Protein AF-0000000082264105 (afdb_homodimer)

Organism: NCBI:txid1240361

Foldseek 3Di:
DVVVVVVVVVLVVLLVVLVVVCVVPVLPLVSLLSNLVSCVVVVNLVVNLVSLVVSLVVCVVVPVVVSNLSSLLSSLVSCVVVVVLVVSLVSLVVSCVVPVVPCVSVVVNVVSVVVVVVVVVD/DVVVVVVVVVLVVLLVVLVVVCVVPVLPLVSLLSNLVSCVVVVNLVVNLVSLVVSLVVCVVVPVVVSNLSSLLSSLVSCVVVVVLVVSLVSLVVSCVVPVVPCVSVVVNVVSVVVVVVVVVD

Nearest PDB structures (foldseek):
  8rst-assembly1_A-2  TM=7.662E-01  e=1.316E-01  Bacillus phage phi3T
  8rsv-assembly2_B  TM=7.654E-01  e=1.838E-01  Bacillus phage phi3T
  8rtc-assembly2_B  TM=6.574E-01  e=1.316E-01  Bacillus phage phi3T
  5a7d-assembly4_D  TM=6.101E-01  e=1.738E-01  Drosophila melanogaster
  3gw4-assembly1_A  TM=6.177E-01  e=2.171E-01  Deinococcus radiodurans R1 = ATCC 13939 = DSM 20539

Solvent-accessible surface area (backbone atoms only — not comparable to full-atom values): 12753 Å² total; per-residue (Å²): 108,66,64,58,48,48,50,43,48,52,48,51,51,50,42,51,51,28,50,55,50,34,73,77,38,68,74,41,61,67,38,54,45,53,38,39,53,53,35,40,75,70,69,32,53,69,59,34,54,51,52,48,49,52,46,30,49,52,24,54,73,67,67,33,64,68,53,26,51,52,42,51,51,44,52,26,51,50,26,47,74,69,66,37,51,68,62,18,46,52,44,20,52,52,51,24,71,75,36,73,83,49,53,52,39,46,52,43,38,52,54,51,52,50,49,51,50,56,62,63,75,100,109,66,65,58,49,49,52,46,48,51,49,52,52,51,40,51,52,29,50,54,50,32,72,78,38,68,72,38,61,68,38,54,44,52,36,39,52,53,36,38,75,71,69,33,53,69,59,33,53,51,52,47,50,51,46,30,50,53,25,55,73,68,68,34,62,68,54,27,52,52,43,52,50,44,52,26,55,49,26,47,73,69,66,36,50,68,61,19,46,52,44,21,53,53,50,24,70,76,37,71,84,49,53,53,38,48,53,44,37,52,53,51,52,51,50,51,48,56,61,64,77,101

Sequence (244 aa):
MARLLGEMGRLENARQMFEEILQRNPLSFEALFENALLMDRSGEGVAVLQRLEDALAVAEAEYLVKEARDVRLIIAQIHILQKNIDEALKSYEQLTKEDPKDFRPYLCSETTSIFRMIVNHKMARLLGEMGRLENARQMFEEILQRNPLSFEALFENALLMDRSGEGVAVLQRLEDALAVAEAEYLVKEARDVRLIIAQIHILQKNIDEALKSYEQLTKEDPKDFRPYLCSETTSIFRMIVNHK

pLDDT: mean 90.8, std 12.8, range [41.28, 98.56]

Radius of gyration: 19.46 Å; Cα contacts (8 Å, |Δi|>4): 220; chains: 2; bounding box: 41×46×56 Å

Secondary structure (DSSP, 8-state):
-HHHHHHHHHHHHHHHHHHHHHHH-TT-HHHHHHHHHHHHHTT-HHHHHHHHHHHHHHHHHTT-HHHHHHHHHHHHHHHHHTT-HHHHHHHHHHHHHH-TT-HHHHHHHHHHHHHHHHHHT-/-HHHHHHHHHHHHHHHHHHHHHHH-TT-HHHHHHHHHHHHHTT-HHHHHHHHHHHHHHHHHTT-HHHHHHHHHHHHHHHHHTT-HHHHHHHHHHHHHH-TT-HHHHHHHHHHHHHHHHHHT-

InterPro domains:
  IPR019734 Tetratricopeptide repeat [PF13181] (73-102)
  IPR019734 Tetratricopeptide repeat [PS50005] (69-102)

Structure (mmCIF, N/CA/C/O backbone):
data_AF-0000000082264105-model_v1
#
loop_
_entity.id
_entity.type
_entity.pdbx_description
1 polymer 'Tetratricopeptide repeat'
#
loop_
_atom_site.group_PDB
_atom_site.id
_atom_site.type_symbol
_atom_site.label_atom_id
_atom_site.label_alt_id
_atom_site.label_comp_id
_atom_site.label_asym_id
_atom_site.label_entity_id
_atom_site.label_seq_id
_atom_site.pdbx_PDB_ins_code
_atom_site.Cartn_x
_atom_site.Cartn_y
_atom_site.Cartn_z
_atom_site.occupancy
_atom_site.B_iso_or_equiv
_atom_site.auth_seq_id
_atom_site.auth_comp_id
_atom_site.auth_asym_id
_atom_site.auth_atom_id
_atom_site.pdbx_PDB_model_num
ATOM 1 N N . MET A 1 1 ? -15.617 13.125 28.484 1 41.28 1 MET A N 1
ATOM 2 C CA . MET A 1 1 ? -14.922 14.406 28.359 1 41.28 1 MET A CA 1
ATOM 3 C C . MET A 1 1 ? -13.414 14.227 28.484 1 41.28 1 MET A C 1
ATOM 5 O O . MET A 1 1 ? -12.648 14.711 27.656 1 41.28 1 MET A O 1
ATOM 9 N N . ALA A 1 2 ? -12.992 13.57 29.547 1 45.44 2 ALA A N 1
ATOM 10 C CA . ALA A 1 2 ? -11.578 13.398 29.875 1 45.44 2 ALA A CA 1
ATOM 11 C C . ALA A 1 2 ? -10.875 12.516 28.844 1 45.44 2 ALA A C 1
ATOM 13 O O . ALA A 1 2 ? -9.75 12.812 28.438 1 45.44 2 ALA A O 1
ATOM 14 N N . ARG A 1 3 ? -11.547 11.492 28.406 1 45.03 3 ARG A N 1
ATOM 15 C CA . ARG A 1 3 ? -10.977 10.594 27.406 1 45.03 3 ARG A CA 1
ATOM 16 C C . ARG A 1 3 ? -10.82 11.305 26.062 1 45.03 3 ARG A C 1
ATOM 18 O O . ARG A 1 3 ? -9.812 11.133 25.375 1 45.03 3 ARG A O 1
ATOM 25 N N . LEU A 1 4 ? -11.773 12.039 25.797 1 48.94 4 LEU A N 1
ATOM 26 C CA . LEU A 1 4 ? -11.695 12.844 24.578 1 48.94 4 LEU A CA 1
ATOM 27 C C . LEU A 1 4 ? -10.586 13.883 24.688 1 48.94 4 LEU A C 1
ATOM 29 O O . LEU A 1 4 ? -9.844 14.109 23.719 1 48.94 4 LEU A O 1
ATOM 33 N N . LEU A 1 5 ? -10.453 14.523 25.844 1 50.94 5 LEU A N 1
ATOM 34 C CA . LEU A 1 5 ? -9.391 15.5 26.062 1 50.94 5 LEU A CA 1
ATOM 35 C C . LEU A 1 5 ? -8.016 14.82 26.047 1 50.94 5 LEU A C 1
ATOM 37 O O . LEU A 1 5 ? -7.055 15.391 25.531 1 50.94 5 LEU A O 1
ATOM 41 N N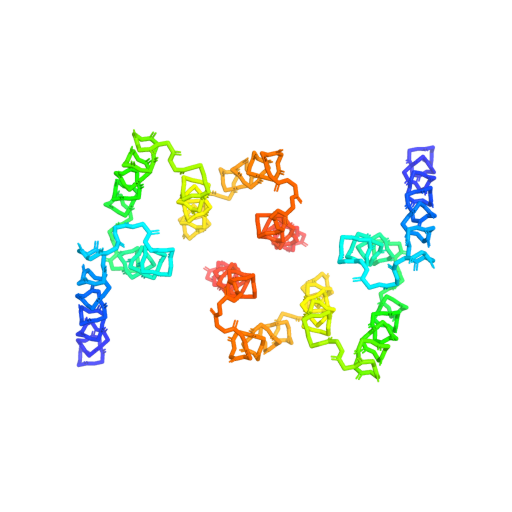 . GLY A 1 6 ? -7.977 13.664 26.594 1 52.78 6 GLY A N 1
ATOM 42 C CA . GLY A 1 6 ? -6.742 12.891 26.578 1 52.78 6 GLY A CA 1
ATOM 43 C C . GLY A 1 6 ? -6.344 12.445 25.188 1 52.78 6 GLY A C 1
ATOM 44 O O . GLY A 1 6 ? -5.176 12.531 24.812 1 52.78 6 GLY A O 1
ATOM 45 N N . GLU A 1 7 ? -7.328 12.055 24.516 1 63.78 7 GLU A N 1
ATOM 46 C CA . GLU A 1 7 ? -7.082 11.688 23.125 1 63.78 7 GLU A CA 1
ATOM 47 C C . GLU A 1 7 ? -6.684 12.906 22.297 1 63.78 7 GLU A C 1
ATOM 49 O O . GLU A 1 7 ? -5.777 12.836 21.469 1 63.78 7 GLU A O 1
ATOM 54 N N . MET A 1 8 ? -7.344 13.945 22.703 1 64.12 8 MET A N 1
ATOM 55 C CA . MET A 1 8 ? -7.02 15.188 22 1 64.12 8 MET A CA 1
ATOM 56 C C . MET A 1 8 ? -5.613 15.656 22.344 1 64.12 8 MET A C 1
ATOM 58 O O . MET A 1 8 ? -4.883 16.141 21.484 1 64.12 8 MET A O 1
ATOM 62 N N . GLY A 1 9 ? -5.355 15.602 23.562 1 68.69 9 GLY A N 1
ATOM 63 C CA . GLY A 1 9 ? -4.012 15.961 24 1 68.69 9 GLY A CA 1
ATOM 64 C C . GLY A 1 9 ? -2.936 15.086 23.375 1 68.69 9 GLY A C 1
ATOM 65 O O . GLY A 1 9 ? -1.889 15.586 22.969 1 68.69 9 GLY A O 1
ATOM 66 N N . ARG A 1 10 ? -3.199 13.93 23.375 1 75.25 10 ARG A N 1
ATOM 67 C CA . ARG A 1 10 ? -2.26 12.992 22.766 1 75.25 10 ARG A CA 1
ATOM 68 C C . ARG A 1 10 ? -2.121 13.25 21.266 1 75.25 10 ARG A C 1
ATOM 70 O O . ARG A 1 10 ? -1.018 13.195 20.719 1 75.25 10 ARG A O 1
ATOM 77 N N . LEU A 1 11 ? -3.217 13.648 20.688 1 80.81 11 LEU A N 1
ATOM 78 C CA . LEU A 1 11 ? -3.191 13.977 19.281 1 80.81 11 LEU A CA 1
ATOM 79 C C . LEU A 1 11 ? -2.365 15.234 19.016 1 80.81 11 LEU A C 1
ATOM 81 O O . LEU A 1 11 ? -1.573 15.281 18.078 1 80.81 11 LEU A O 1
ATOM 85 N N . GLU A 1 12 ? -2.613 16.219 19.891 1 83.12 12 GLU A N 1
ATOM 86 C CA . GLU A 1 12 ? -1.888 17.469 19.734 1 83.12 12 GLU A CA 1
ATOM 87 C C . GLU A 1 12 ? -0.391 17.281 19.953 1 83.12 12 GLU A C 1
ATOM 89 O O . GLU A 1 12 ? 0.432 17.875 19.25 1 83.12 12 GLU A O 1
ATOM 94 N N . ASN A 1 13 ? -0.095 16.531 20.906 1 88.12 13 ASN A N 1
ATOM 95 C CA . ASN A 1 13 ? 1.311 16.234 21.172 1 88.12 13 ASN A CA 1
ATOM 96 C C . ASN A 1 13 ? 1.96 15.484 20.016 1 88.12 13 ASN A C 1
ATOM 98 O O . ASN A 1 13 ? 3.098 15.773 19.641 1 88.12 13 ASN A O 1
ATOM 102 N N . ALA A 1 14 ? 1.279 14.625 19.531 1 89.88 14 ALA A N 1
ATOM 103 C CA . ALA A 1 14 ? 1.787 13.859 18.391 1 89.88 14 ALA A CA 1
ATOM 104 C C . ALA A 1 14 ? 2.012 14.758 17.188 1 89.88 14 ALA A C 1
ATOM 106 O O . ALA A 1 14 ? 3.033 14.648 16.5 1 89.88 14 ALA A O 1
ATOM 107 N N . ARG A 1 15 ? 1.057 15.625 16.953 1 91.56 15 ARG A N 1
ATOM 108 C CA . ARG A 1 15 ? 1.179 16.547 15.836 1 91.56 15 ARG A CA 1
ATOM 109 C C . ARG A 1 15 ? 2.408 17.438 15.984 1 91.56 15 ARG A C 1
ATOM 111 O O . ARG A 1 15 ? 3.121 17.688 15.016 1 91.56 15 ARG A O 1
ATOM 118 N N . GLN A 1 16 ? 2.635 17.922 17.156 1 92.31 16 GLN A N 1
ATOM 119 C CA . GLN A 1 16 ? 3.789 18.766 17.422 1 92.31 16 GLN A CA 1
ATOM 120 C C . GLN A 1 16 ? 5.094 18.031 17.156 1 92.31 16 GLN A C 1
ATOM 122 O O . GLN A 1 16 ? 6.051 18.609 16.625 1 92.31 16 GLN A O 1
ATOM 127 N N . MET A 1 17 ? 5.098 16.812 17.547 1 94.25 17 MET A N 1
ATOM 128 C CA . MET A 1 17 ? 6.281 16 17.312 1 94.25 17 MET A CA 1
ATOM 129 C C . MET A 1 17 ? 6.586 15.906 15.812 1 94.25 17 MET A C 1
ATOM 131 O O . MET A 1 17 ? 7.73 16.094 15.398 1 94.25 17 MET A O 1
ATOM 135 N N . PHE A 1 18 ? 5.652 15.656 15.047 1 95 18 PHE A N 1
ATOM 136 C CA . PHE A 1 18 ? 5.859 15.516 13.609 1 95 18 PHE A CA 1
ATOM 137 C C . PHE A 1 18 ? 6.203 16.859 12.984 1 95 18 PHE A C 1
ATOM 139 O O . PHE A 1 18 ? 6.98 16.922 12.031 1 95 18 PHE A O 1
ATOM 146 N N . GLU A 1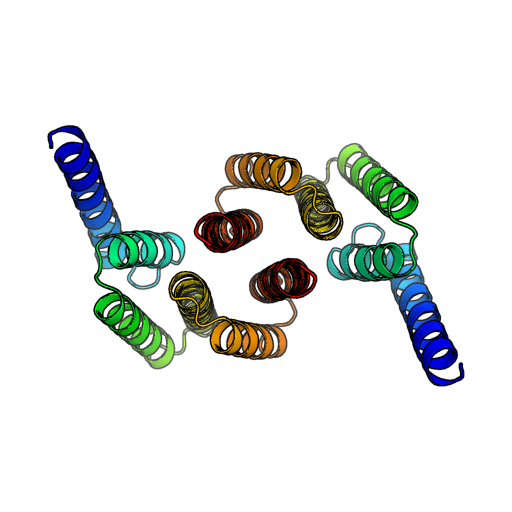 19 ? 5.641 17.938 13.523 1 95.31 19 GLU A N 1
ATOM 147 C CA . GLU A 1 19 ? 5.98 19.266 13.039 1 95.31 19 GLU A CA 1
ATOM 148 C C . GLU A 1 19 ? 7.461 19.578 13.273 1 95.31 19 GLU A C 1
ATOM 150 O O . GLU A 1 19 ? 8.109 20.188 12.414 1 95.31 19 GLU A O 1
ATOM 155 N N . GLU A 1 20 ? 7.926 19.156 14.336 1 96 20 GLU A N 1
ATOM 156 C CA . GLU A 1 20 ? 9.344 19.359 14.617 1 96 20 GLU A CA 1
ATOM 157 C C . GLU A 1 20 ? 10.219 18.578 13.641 1 96 20 GLU A C 1
ATOM 159 O O . GLU A 1 20 ? 11.242 19.078 13.172 1 96 20 GLU A O 1
ATOM 164 N N . ILE A 1 21 ? 9.828 17.391 13.391 1 96.19 21 ILE A N 1
ATOM 165 C CA . ILE A 1 21 ? 10.547 16.578 12.422 1 96.19 21 ILE A CA 1
ATOM 166 C C . ILE A 1 21 ? 10.523 17.25 11.055 1 96.19 21 ILE A C 1
ATOM 168 O O . ILE A 1 21 ? 11.547 17.312 10.367 1 96.19 21 ILE A O 1
ATOM 172 N N . LEU A 1 22 ? 9.391 17.859 10.711 1 96.31 22 LEU A N 1
ATOM 173 C CA . LEU A 1 22 ? 9.203 18.453 9.398 1 96.31 22 LEU A CA 1
ATOM 174 C C . LEU A 1 22 ? 9.961 19.766 9.289 1 96.31 22 LEU A C 1
ATOM 176 O O . LEU A 1 22 ? 10.266 20.234 8.18 1 96.31 22 LEU A O 1
ATOM 180 N N . GLN A 1 23 ? 10.32 20.375 10.375 1 96 23 GLN A N 1
ATOM 181 C CA . GLN A 1 23 ? 11.172 21.562 10.359 1 96 23 GLN A CA 1
ATOM 182 C C . GLN A 1 23 ? 12.586 21.203 9.906 1 96 23 GLN A C 1
ATOM 184 O O . GLN A 1 23 ? 13.227 22 9.211 1 96 23 GLN A O 1
ATOM 189 N N . ARG A 1 24 ? 12.984 20.062 10.25 1 95.88 24 ARG A N 1
ATOM 190 C CA . ARG A 1 24 ? 14.328 19.625 9.906 1 95.88 24 ARG A CA 1
ATOM 191 C C . ARG A 1 24 ? 14.344 18.922 8.555 1 95.88 24 ARG A C 1
ATOM 193 O O . ARG A 1 24 ? 15.305 19.047 7.793 1 95.88 24 ARG A O 1
ATOM 200 N N . ASN A 1 25 ? 13.32 18.172 8.305 1 95.94 25 ASN A N 1
ATOM 201 C CA . ASN A 1 25 ? 13.148 17.453 7.051 1 95.94 25 ASN A CA 1
ATOM 202 C C . ASN A 1 25 ? 11.742 17.641 6.484 1 95.94 25 ASN A C 1
ATOM 204 O O . ASN A 1 25 ? 10.867 16.797 6.676 1 95.94 25 ASN A O 1
ATOM 208 N N . PRO A 1 26 ? 11.562 18.656 5.707 1 96.38 26 PRO A N 1
ATOM 209 C CA . PRO A 1 26 ? 10.234 19.062 5.262 1 96.38 26 PRO A CA 1
ATOM 210 C C . PRO A 1 26 ? 9.562 18.016 4.367 1 96.38 26 PRO A C 1
ATOM 212 O O . PRO A 1 26 ? 8.352 18.078 4.148 1 96.38 26 PRO A O 1
ATOM 215 N N . LEU A 1 27 ? 10.328 17.062 3.885 1 97.75 27 LEU A N 1
ATOM 216 C CA . LEU A 1 27 ? 9.75 16.125 2.934 1 97.75 27 LEU A CA 1
ATOM 217 C C . LEU A 1 27 ? 9.836 14.695 3.469 1 97.75 27 LEU A C 1
ATOM 219 O O . LEU A 1 27 ? 9.805 13.734 2.695 1 97.75 27 LEU A O 1
ATOM 223 N N . SER A 1 28 ? 9.945 14.602 4.836 1 96.31 28 SER A N 1
ATOM 224 C CA . SER A 1 28 ? 9.898 13.273 5.453 1 96.31 28 SER A CA 1
ATOM 225 C C . SER A 1 28 ? 8.562 12.586 5.18 1 96.31 28 SER A C 1
ATOM 227 O O . SER A 1 28 ? 7.508 13.078 5.598 1 96.31 28 SER A O 1
ATOM 229 N N . PHE A 1 29 ? 8.617 11.516 4.543 1 95.94 29 PHE A N 1
ATOM 230 C CA . PHE A 1 29 ? 7.41 10.789 4.168 1 95.94 29 PHE A CA 1
ATOM 231 C C . PHE A 1 29 ? 6.582 10.445 5.402 1 95.94 29 PHE A C 1
ATOM 233 O O . PHE A 1 29 ? 5.395 10.766 5.469 1 95.94 29 PHE A O 1
ATOM 240 N N . GLU A 1 30 ? 7.238 9.781 6.32 1 93.62 30 GLU A N 1
ATOM 241 C CA . GLU A 1 30 ? 6.555 9.32 7.523 1 93.62 30 GLU A CA 1
ATOM 242 C C . GLU A 1 30 ? 5.922 10.484 8.281 1 93.62 30 GLU A C 1
ATOM 244 O O . GLU A 1 30 ? 4.762 10.414 8.688 1 93.62 30 GLU A O 1
ATOM 249 N N . ALA A 1 31 ? 6.656 11.547 8.43 1 95.12 31 ALA A N 1
ATOM 250 C CA . ALA A 1 31 ? 6.176 12.688 9.203 1 95.12 31 ALA A CA 1
ATOM 251 C C . ALA A 1 31 ? 5.031 13.391 8.477 1 95.12 31 ALA A C 1
ATOM 253 O O . ALA A 1 31 ? 4.031 13.766 9.094 1 95.12 31 ALA A O 1
ATOM 254 N N . LEU A 1 32 ? 5.16 13.586 7.168 1 96.75 32 LEU A N 1
ATOM 255 C CA . LEU A 1 32 ? 4.09 14.203 6.391 1 96.75 32 LEU A CA 1
ATOM 256 C C . LEU A 1 32 ? 2.82 13.359 6.453 1 96.75 32 LEU A C 1
ATOM 258 O O . LEU A 1 32 ? 1.729 13.891 6.672 1 96.75 32 LEU A O 1
ATOM 262 N N . PHE A 1 33 ? 2.98 12.094 6.289 1 95.38 33 PHE A N 1
ATOM 263 C CA . PHE A 1 33 ? 1.831 11.203 6.258 1 95.38 33 PHE A CA 1
ATOM 264 C C . PHE A 1 3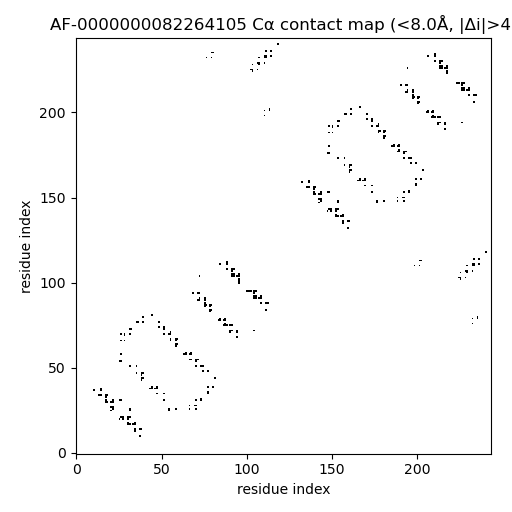3 ? 1.141 11.156 7.613 1 95.38 33 PHE A C 1
ATOM 266 O O . PHE A 1 33 ? -0.069 11.375 7.707 1 95.38 33 PHE A O 1
ATOM 273 N N . GLU A 1 34 ? 1.877 10.953 8.68 1 93.44 34 GLU A N 1
ATOM 274 C CA . GLU A 1 34 ? 1.31 10.852 10.023 1 93.44 34 GLU A CA 1
ATOM 275 C C . GLU A 1 34 ? 0.669 12.172 10.445 1 93.44 34 GLU A C 1
ATOM 277 O O . GLU A 1 34 ? -0.409 12.18 11.047 1 93.44 34 GLU A O 1
ATOM 282 N N . ASN A 1 35 ? 1.334 13.211 10.195 1 94.94 35 ASN A N 1
ATOM 283 C CA . ASN A 1 35 ? 0.76 14.516 10.508 1 94.94 35 ASN A CA 1
ATOM 284 C C . ASN A 1 35 ? -0.539 14.758 9.75 1 94.94 35 ASN A C 1
ATOM 286 O O . ASN A 1 35 ? -1.499 15.297 10.297 1 94.94 35 ASN A O 1
ATOM 290 N N . ALA A 1 36 ? -0.542 14.398 8.453 1 95.31 36 ALA A N 1
ATOM 291 C CA . ALA A 1 36 ? -1.734 14.555 7.625 1 95.31 36 ALA A CA 1
ATOM 292 C C . ALA A 1 36 ? -2.902 13.75 8.188 1 95.31 36 ALA A C 1
ATOM 294 O O . ALA A 1 36 ? -4.031 14.242 8.25 1 95.31 36 ALA A O 1
ATOM 295 N N . LEU A 1 37 ? -2.615 12.508 8.625 1 92.75 37 LEU A N 1
ATOM 296 C CA . LEU A 1 37 ? -3.656 11.672 9.211 1 92.75 37 LEU A CA 1
ATOM 297 C C . LEU A 1 37 ? -4.234 12.32 10.469 1 92.75 37 LEU A C 1
ATOM 299 O O . LEU A 1 37 ? -5.453 12.344 10.648 1 92.75 37 LEU A O 1
ATOM 303 N N . LEU A 1 38 ? -3.373 12.805 11.273 1 92.38 38 LEU A N 1
ATOM 304 C CA . LEU A 1 38 ? -3.791 13.43 12.523 1 92.38 38 LEU A CA 1
ATOM 305 C C . LEU A 1 38 ? -4.602 14.695 12.258 1 92.38 38 LEU A C 1
ATOM 307 O O . LEU A 1 38 ? -5.613 14.938 12.922 1 92.38 38 LEU A O 1
ATOM 311 N N . MET A 1 39 ? -4.184 15.477 11.328 1 92.69 39 MET A N 1
ATOM 312 C CA . MET A 1 39 ? -4.906 16.688 10.953 1 92.69 39 MET A CA 1
ATOM 313 C C . MET A 1 39 ? -6.301 16.344 10.438 1 92.69 39 MET A C 1
ATOM 315 O O . MET A 1 39 ? -7.285 16.984 10.828 1 92.69 39 MET A O 1
ATOM 319 N N . ASP A 1 40 ? -6.387 15.375 9.57 1 90.69 40 ASP A N 1
ATOM 320 C CA . ASP A 1 40 ? -7.68 14.984 9.016 1 90.69 40 ASP A CA 1
ATOM 321 C C . ASP A 1 40 ? -8.633 14.508 10.109 1 90.69 40 ASP A C 1
ATOM 323 O O . ASP A 1 40 ? -9.805 14.883 10.125 1 90.69 40 ASP A O 1
ATOM 327 N N . ARG A 1 41 ? -8.109 13.75 11.016 1 85.38 41 ARG A N 1
ATOM 328 C CA . ARG A 1 41 ? -8.898 13.234 12.125 1 85.38 41 ARG A CA 1
ATOM 329 C C . ARG A 1 41 ? -9.391 14.367 13.023 1 85.38 41 ARG A C 1
ATOM 331 O O . ARG A 1 41 ? -10.414 14.242 13.688 1 85.38 41 ARG A O 1
ATOM 338 N N . SER A 1 42 ? -8.664 15.438 13.047 1 89.38 42 SER A N 1
ATOM 339 C CA . SER A 1 42 ? -9.016 16.594 13.867 1 89.38 42 SER A CA 1
ATOM 340 C C . SER A 1 42 ? -9.969 17.516 13.125 1 89.38 42 SER A C 1
ATOM 342 O O . SER A 1 42 ? -10.227 18.641 13.578 1 89.38 42 SER A O 1
ATOM 344 N N . GLY A 1 43 ? -10.383 17.141 11.953 1 89.06 43 GLY A N 1
ATOM 345 C CA . GLY A 1 43 ? -11.367 17.922 11.211 1 89.06 43 GLY A CA 1
ATOM 346 C C . GLY A 1 43 ? -10.75 18.984 10.32 1 89.06 43 GLY A C 1
ATOM 347 O O . GLY A 1 43 ? -11.445 19.906 9.875 1 89.06 43 GLY A O 1
ATOM 348 N N . GLU A 1 44 ? -9.531 18.844 10.102 1 91.69 44 GLU A N 1
ATOM 349 C CA . GLU A 1 44 ? -8.82 19.828 9.281 1 91.69 44 GLU A CA 1
ATOM 350 C C . GLU A 1 44 ? -8.586 19.297 7.867 1 91.69 44 GLU A C 1
ATOM 352 O O . GLU A 1 44 ? -7.492 19.422 7.324 1 91.69 44 GLU A O 1
ATOM 357 N N . GLY A 1 45 ? -9.547 18.719 7.273 1 89.12 45 GLY A N 1
ATOM 358 C CA . GLY A 1 45 ? -9.445 18.078 5.969 1 89.12 45 GLY A CA 1
ATOM 359 C C . GLY A 1 45 ? -8.914 19.016 4.891 1 89.12 45 GLY A C 1
ATOM 360 O O . GLY A 1 45 ? -7.988 18.656 4.16 1 89.12 45 GLY A O 1
ATOM 361 N N . VAL A 1 46 ? -9.406 20.203 4.785 1 91.19 46 VAL A N 1
ATOM 362 C CA . VAL A 1 46 ? -8.984 21.156 3.773 1 91.19 46 VAL A CA 1
ATOM 363 C C . VAL A 1 46 ? -7.562 21.625 4.059 1 91.19 46 VAL A C 1
ATOM 365 O O . VAL A 1 46 ? -6.738 21.719 3.146 1 91.19 46 VAL A O 1
ATOM 368 N N . ALA A 1 47 ? -7.293 21.844 5.273 1 94.5 47 ALA A N 1
ATOM 369 C CA . ALA A 1 47 ? -5.969 22.312 5.664 1 94.5 47 ALA A CA 1
ATOM 370 C C . ALA A 1 47 ? -4.906 21.266 5.391 1 94.5 47 ALA A C 1
ATOM 372 O O . ALA A 1 47 ? -3.768 21.594 5.047 1 94.5 47 ALA A O 1
ATOM 373 N N . VAL A 1 48 ? -5.266 20.062 5.52 1 95.44 48 VAL A N 1
ATOM 374 C CA . VAL A 1 48 ? -4.324 18.969 5.305 1 95.44 48 VAL A CA 1
ATOM 375 C C . VAL A 1 48 ? -3.904 18.938 3.838 1 95.44 48 VAL A C 1
ATOM 377 O O . VAL A 1 48 ? -2.721 18.781 3.529 1 95.44 48 VAL A O 1
ATOM 380 N N . LEU A 1 49 ? -4.852 19.062 2.926 1 96.31 49 LEU A N 1
ATOM 381 C CA . LEU A 1 49 ? -4.543 19.031 1.501 1 96.31 49 LEU A CA 1
ATOM 382 C C . LEU A 1 49 ? -3.664 20.203 1.105 1 96.31 49 LEU A C 1
ATOM 384 O O . LEU A 1 49 ? -2.73 20.062 0.315 1 96.31 49 LEU A O 1
ATOM 388 N N . GLN A 1 50 ? -3.957 21.312 1.676 1 96.75 50 GLN A N 1
ATOM 389 C CA . GLN A 1 50 ? -3.143 22.5 1.404 1 96.75 50 GLN A CA 1
ATOM 390 C C . GLN A 1 50 ? -1.704 22.281 1.87 1 96.75 50 GLN A C 1
ATOM 392 O O . GLN A 1 50 ? -0.759 22.641 1.158 1 96.75 50 GLN A O 1
ATOM 397 N N . ARG A 1 51 ? -1.551 21.781 3.023 1 96.19 51 ARG A N 1
ATOM 398 C CA . ARG A 1 51 ? -0.224 21.5 3.564 1 96.19 51 ARG A CA 1
ATOM 399 C C . ARG A 1 51 ? 0.552 20.562 2.656 1 96.19 51 ARG A C 1
ATOM 401 O O . ARG A 1 51 ? 1.741 20.766 2.406 1 96.19 51 ARG A O 1
ATOM 408 N N . LEU A 1 52 ? -0.077 19.562 2.221 1 98.31 52 LEU A N 1
ATOM 409 C CA . LEU A 1 52 ? 0.57 18.578 1.354 1 98.31 52 LEU A CA 1
ATOM 410 C C . LEU A 1 52 ? 0.885 19.188 -0.01 1 98.31 52 LEU A C 1
ATOM 412 O O . LEU A 1 52 ? 1.929 18.891 -0.598 1 98.31 52 LEU A O 1
ATOM 416 N N . GLU A 1 53 ? 0.014 20 -0.469 1 98.06 53 GLU A N 1
ATOM 417 C CA . GLU A 1 53 ? 0.272 20.703 -1.725 1 98.06 53 GLU A CA 1
ATOM 418 C C . GLU A 1 53 ? 1.483 21.625 -1.607 1 98.06 53 GLU A C 1
ATOM 420 O O . GLU A 1 53 ? 2.27 21.75 -2.549 1 98.06 53 GLU A O 1
ATOM 425 N N . ASP A 1 54 ? 1.619 22.234 -0.487 1 97.62 54 ASP A N 1
ATOM 426 C CA . ASP A 1 54 ? 2.805 23.047 -0.234 1 97.62 54 ASP A CA 1
ATOM 427 C C . ASP A 1 54 ? 4.07 22.188 -0.252 1 97.62 54 ASP A C 1
ATOM 429 O O . ASP A 1 54 ? 5.078 22.578 -0.846 1 97.62 54 ASP A O 1
ATOM 433 N N . ALA A 1 55 ? 4.035 21.078 0.434 1 98.25 55 ALA A N 1
ATOM 434 C CA . ALA A 1 55 ? 5.168 20.172 0.441 1 98.25 55 ALA A CA 1
ATOM 435 C C . ALA A 1 55 ? 5.5 19.688 -0.971 1 98.25 55 ALA A C 1
ATOM 437 O O . ALA A 1 55 ? 6.672 19.594 -1.34 1 98.25 55 ALA A O 1
ATOM 438 N N . LEU A 1 56 ? 4.465 19.438 -1.747 1 98.56 56 LEU A N 1
ATOM 439 C CA . LEU A 1 56 ? 4.648 19.016 -3.131 1 98.56 56 LEU A CA 1
ATOM 440 C C . LEU A 1 56 ? 5.348 20.094 -3.941 1 98.56 56 LEU A C 1
ATOM 442 O O . LEU A 1 56 ? 6.262 19.812 -4.719 1 98.56 56 LEU A O 1
ATOM 446 N N . ALA A 1 57 ? 4.945 21.281 -3.736 1 98.25 57 ALA A N 1
ATOM 447 C CA . ALA A 1 57 ? 5.539 22.406 -4.438 1 98.25 57 ALA A CA 1
ATOM 448 C C . ALA A 1 57 ? 7.027 22.531 -4.121 1 98.25 57 ALA A C 1
ATOM 450 O O . ALA A 1 57 ? 7.836 22.797 -5.012 1 98.25 57 ALA A O 1
ATOM 451 N N . VAL A 1 58 ? 7.371 22.359 -2.914 1 97.12 58 VAL A N 1
ATOM 452 C CA . VAL A 1 58 ? 8.766 22.406 -2.494 1 97.12 58 VAL A CA 1
ATOM 453 C C . VAL A 1 58 ? 9.562 21.312 -3.203 1 97.12 58 VAL A C 1
ATOM 455 O O . VAL A 1 58 ? 10.633 21.578 -3.754 1 97.12 58 VAL A O 1
ATOM 458 N N . ALA A 1 59 ? 9.047 20.094 -3.145 1 98.31 59 ALA A N 1
ATOM 459 C CA . ALA A 1 59 ? 9.719 18.969 -3.781 1 98.31 59 ALA A CA 1
ATOM 460 C C . ALA A 1 59 ? 9.922 19.219 -5.273 1 98.31 59 ALA A C 1
ATOM 462 O O . ALA A 1 59 ? 10.992 18.938 -5.816 1 98.31 59 ALA A O 1
ATOM 463 N N . GLU A 1 60 ? 8.883 19.75 -5.895 1 97.94 60 GLU A N 1
ATOM 464 C CA . GLU A 1 60 ? 8.938 20.016 -7.328 1 97.94 60 GLU A CA 1
ATOM 465 C C . GLU A 1 60 ? 9.914 21.156 -7.645 1 97.94 60 GLU A C 1
ATOM 467 O O . GLU A 1 60 ? 10.664 21.078 -8.617 1 97.94 60 GLU A O 1
ATOM 472 N N . ALA A 1 61 ? 9.93 22.156 -6.844 1 97.38 61 ALA A N 1
ATOM 473 C CA . ALA A 1 61 ? 10.82 23.297 -7.043 1 97.38 61 ALA A CA 1
ATOM 474 C C . ALA A 1 61 ? 12.281 22.875 -6.934 1 97.38 61 ALA A C 1
ATOM 476 O O . ALA A 1 61 ? 13.141 23.422 -7.625 1 97.38 61 ALA A O 1
ATOM 477 N N . GLU A 1 62 ? 12.508 21.984 -6.137 1 97.38 62 GLU A N 1
ATOM 478 C CA . GLU A 1 62 ? 13.867 21.5 -5.918 1 97.38 62 GLU A CA 1
ATOM 479 C C . GLU A 1 62 ? 14.188 20.312 -6.805 1 97.38 62 GLU A C 1
ATOM 481 O O . GLU A 1 62 ? 15.242 19.688 -6.656 1 97.38 62 GLU A O 1
ATOM 486 N N . TYR A 1 63 ? 13.328 19.891 -7.66 1 97.31 63 TYR A N 1
ATOM 487 C CA . TYR A 1 63 ? 13.477 18.828 -8.633 1 97.31 63 TYR A CA 1
ATOM 488 C C . TYR A 1 63 ? 13.734 17.484 -7.938 1 97.31 63 TYR A C 1
ATOM 490 O O . TYR A 1 63 ? 14.531 16.672 -8.406 1 97.31 63 TYR A O 1
ATOM 498 N N . LEU A 1 64 ? 13.133 17.391 -6.789 1 97.75 64 LEU A N 1
ATOM 499 C CA . LEU A 1 64 ? 13.188 16.141 -6.051 1 97.75 64 LEU A CA 1
ATOM 500 C C . LEU A 1 64 ? 12.07 15.195 -6.492 1 97.75 64 LEU A C 1
ATOM 502 O O . LEU A 1 64 ? 11.016 15.141 -5.867 1 97.75 64 LEU A O 1
ATOM 506 N N . VAL A 1 65 ? 12.32 14.359 -7.418 1 97.12 65 VAL A N 1
ATOM 507 C CA . VAL A 1 65 ? 11.312 13.586 -8.141 1 97.12 65 VAL A CA 1
ATOM 508 C C . VAL A 1 65 ? 10.719 12.516 -7.219 1 97.12 65 VAL A C 1
ATOM 510 O O . VAL A 1 65 ? 9.5 12.336 -7.176 1 97.12 65 VAL A O 1
ATOM 513 N N . LYS A 1 66 ? 11.586 11.859 -6.547 1 96.81 66 LYS A N 1
ATOM 514 C CA . LYS A 1 66 ? 11.117 10.82 -5.641 1 96.81 66 LYS A CA 1
ATOM 515 C C . LYS A 1 66 ? 10.234 11.398 -4.539 1 96.81 66 LYS A C 1
ATOM 517 O O . LYS A 1 66 ? 9.172 10.852 -4.234 1 96.81 66 LYS A O 1
ATOM 522 N N . GLU A 1 67 ? 10.656 12.469 -3.961 1 97.75 67 GLU A N 1
ATOM 523 C CA . GLU A 1 67 ? 9.898 13.109 -2.889 1 97.75 67 GLU A CA 1
ATOM 524 C C . GLU A 1 67 ? 8.57 13.664 -3.4 1 97.75 67 GLU A C 1
ATOM 526 O O . GLU A 1 67 ? 7.566 13.641 -2.686 1 97.75 67 GLU A O 1
ATOM 531 N N . ALA A 1 68 ? 8.578 14.164 -4.559 1 98.25 68 ALA A N 1
ATOM 532 C CA . ALA A 1 68 ? 7.328 14.641 -5.152 1 98.25 68 ALA A CA 1
ATOM 533 C C . ALA A 1 68 ? 6.328 13.492 -5.312 1 98.25 68 ALA A C 1
ATOM 535 O O . ALA A 1 68 ? 5.148 13.648 -4.996 1 98.25 68 ALA A O 1
ATOM 536 N N . ARG A 1 69 ? 6.789 12.367 -5.77 1 97.94 69 ARG A N 1
ATOM 537 C CA . ARG A 1 69 ? 5.934 11.195 -5.895 1 97.94 69 ARG A CA 1
ATOM 538 C C . ARG A 1 69 ? 5.426 10.742 -4.527 1 97.94 69 ARG A C 1
ATOM 540 O O . ARG A 1 69 ? 4.258 10.359 -4.391 1 97.94 69 ARG A O 1
ATOM 547 N N . ASP A 1 70 ? 6.32 10.82 -3.553 1 97.94 70 ASP A N 1
ATOM 548 C CA . ASP A 1 70 ? 5.945 10.453 -2.189 1 97.94 70 ASP A CA 1
ATOM 549 C C . ASP A 1 70 ? 4.793 11.32 -1.688 1 97.94 70 ASP A C 1
ATOM 551 O O . ASP A 1 70 ? 3.828 10.805 -1.113 1 97.94 70 ASP A O 1
ATOM 555 N N . VAL A 1 71 ? 4.875 12.555 -1.915 1 98.5 71 VAL A N 1
ATOM 556 C CA . VAL A 1 71 ? 3.848 13.477 -1.442 1 98.5 71 VAL A CA 1
ATOM 557 C C . VAL A 1 71 ? 2.541 13.219 -2.191 1 98.5 71 VAL A C 1
ATOM 559 O O . VAL A 1 71 ? 1.463 13.227 -1.594 1 98.5 71 VAL A O 1
ATOM 562 N N . ARG A 1 72 ? 2.631 12.969 -3.486 1 98.5 72 ARG A N 1
ATOM 563 C CA . ARG A 1 72 ? 1.428 12.672 -4.258 1 98.5 72 ARG A CA 1
ATOM 564 C C . ARG A 1 72 ? 0.761 11.391 -3.768 1 98.5 72 ARG A C 1
ATOM 566 O O . ARG A 1 72 ? -0.468 11.289 -3.758 1 98.5 72 ARG A O 1
ATOM 573 N N . LEU A 1 73 ? 1.541 10.477 -3.4 1 98.44 73 LEU A N 1
ATOM 574 C CA . LEU A 1 73 ? 0.993 9.25 -2.834 1 98.44 73 LEU A CA 1
ATOM 575 C C . LEU A 1 73 ? 0.254 9.539 -1.531 1 98.44 73 LEU A C 1
ATOM 577 O O . LEU A 1 73 ? -0.83 8.992 -1.296 1 98.44 73 LEU A O 1
ATOM 581 N N . ILE A 1 74 ? 0.813 10.375 -0.702 1 98.12 74 ILE A N 1
ATOM 582 C CA . ILE A 1 74 ? 0.165 10.75 0.549 1 98.12 74 ILE A CA 1
ATOM 583 C C . ILE A 1 74 ? -1.157 11.453 0.253 1 98.12 74 ILE A C 1
ATOM 585 O O . ILE A 1 74 ? -2.172 11.18 0.897 1 98.12 74 ILE A O 1
ATOM 589 N N . ILE A 1 75 ? -1.157 12.32 -0.706 1 98.06 75 ILE A N 1
ATOM 590 C CA . ILE A 1 75 ? -2.373 13.031 -1.089 1 98.06 75 ILE A CA 1
ATOM 591 C C . ILE A 1 75 ? -3.445 12.023 -1.509 1 98.06 75 ILE A C 1
ATOM 593 O O . ILE A 1 75 ? -4.609 12.156 -1.121 1 98.06 75 ILE A O 1
ATOM 597 N N . ALA A 1 76 ? -3.041 11.031 -2.275 1 98 76 ALA A N 1
ATOM 598 C CA . ALA A 1 76 ? -3.98 9.992 -2.684 1 98 76 ALA A CA 1
ATOM 599 C C . ALA A 1 76 ? -4.559 9.273 -1.471 1 98 76 ALA A C 1
ATOM 601 O O . ALA A 1 76 ? -5.754 8.977 -1.425 1 98 76 ALA A O 1
ATOM 602 N N . GLN A 1 77 ? -3.742 8.977 -0.498 1 96.81 77 GLN A N 1
ATOM 603 C CA . GLN A 1 77 ? -4.199 8.32 0.722 1 96.81 77 GLN A CA 1
ATOM 604 C C . GLN A 1 77 ? -5.207 9.188 1.469 1 96.81 77 GLN A C 1
ATOM 606 O O . GLN A 1 77 ? -6.176 8.672 2.035 1 96.81 77 GLN A O 1
ATOM 611 N N . ILE A 1 78 ? -4.977 10.477 1.501 1 96.25 78 ILE A N 1
ATOM 612 C CA . ILE A 1 78 ? -5.895 11.391 2.172 1 96.25 78 ILE A CA 1
ATOM 613 C C . ILE A 1 78 ? -7.223 11.43 1.422 1 96.25 78 ILE A C 1
ATOM 615 O O . ILE A 1 78 ? -8.289 11.531 2.037 1 96.25 78 ILE A O 1
ATOM 619 N N . HIS A 1 79 ? -7.219 11.297 0.109 1 96 79 HIS A N 1
ATOM 620 C CA . HIS A 1 79 ? -8.445 11.203 -0.671 1 96 79 HIS A CA 1
ATOM 621 C C . HIS A 1 79 ? -9.273 9.992 -0.252 1 96 79 HIS A C 1
ATOM 623 O O . HIS A 1 79 ? -10.508 10.062 -0.208 1 96 79 HIS A O 1
ATOM 629 N N . ILE A 1 80 ? -8.594 8.883 0.075 1 94.94 80 ILE A N 1
ATOM 630 C CA . ILE A 1 80 ? -9.305 7.719 0.579 1 94.94 80 ILE A CA 1
ATOM 631 C C . ILE A 1 80 ? -10 8.07 1.895 1 94.94 80 ILE A C 1
ATOM 633 O O . ILE A 1 80 ? -11.188 7.77 2.078 1 94.94 80 ILE A O 1
ATOM 637 N N . LEU A 1 81 ? -9.281 8.711 2.756 1 92 81 LEU A N 1
ATOM 638 C CA . LEU A 1 81 ? -9.797 9.086 4.062 1 92 81 LEU A CA 1
ATOM 639 C C . LEU A 1 81 ? -11.016 10 3.922 1 92 81 LEU A C 1
ATOM 641 O O . LEU A 1 81 ? -11.953 9.914 4.715 1 92 81 LEU A O 1
ATOM 645 N N . GLN A 1 82 ? -10.992 10.781 2.947 1 92.81 82 GLN A N 1
ATOM 646 C CA . GLN A 1 82 ? -12.055 11.75 2.717 1 92.81 82 GLN A CA 1
ATOM 647 C C . GLN A 1 82 ? -13.141 11.164 1.815 1 92.81 82 GLN A C 1
ATOM 649 O O . GLN A 1 82 ? -14.023 11.891 1.346 1 92.81 82 GLN A O 1
ATOM 654 N N . LYS A 1 83 ? -13.016 9.961 1.396 1 91.62 83 LYS A N 1
ATOM 655 C CA . LYS A 1 83 ? -14 9.172 0.66 1 91.62 83 LYS A CA 1
ATOM 656 C C . LYS A 1 83 ? -14.07 9.602 -0.802 1 91.62 83 LYS A C 1
ATOM 658 O O . LYS A 1 83 ? -15.094 9.414 -1.464 1 91.62 83 LYS A O 1
ATOM 663 N N . ASN A 1 84 ? -13.062 10.266 -1.184 1 94.56 84 ASN A N 1
ATOM 664 C CA . ASN A 1 84 ? -12.891 10.555 -2.605 1 94.56 84 ASN A CA 1
ATOM 665 C C . ASN A 1 84 ? -12.164 9.414 -3.316 1 94.56 84 ASN A C 1
ATOM 667 O O . ASN A 1 84 ? -11.055 9.602 -3.818 1 94.56 84 ASN A O 1
ATOM 671 N N . ILE A 1 85 ? -12.805 8.328 -3.496 1 95.94 85 ILE A N 1
ATOM 672 C CA . ILE A 1 85 ? -12.203 7.062 -3.904 1 95.94 85 ILE A CA 1
ATOM 673 C C . ILE A 1 85 ? -11.758 7.148 -5.363 1 95.94 85 ILE A C 1
ATOM 675 O O . ILE A 1 85 ? -10.648 6.734 -5.711 1 95.94 85 ILE A O 1
ATOM 679 N N . ASP A 1 86 ? -12.539 7.699 -6.203 1 97.06 86 ASP A N 1
ATOM 680 C CA . ASP A 1 86 ? -12.211 7.785 -7.621 1 97.06 86 ASP A CA 1
ATOM 681 C C . ASP A 1 86 ? -10.961 8.641 -7.844 1 97.06 86 ASP A C 1
ATOM 683 O O . ASP A 1 86 ? -10.102 8.289 -8.656 1 97.06 86 ASP A O 1
ATOM 687 N N . GLU A 1 87 ? -10.898 9.703 -7.145 1 97.5 87 GLU A N 1
ATOM 688 C CA . GLU A 1 87 ? -9.727 10.562 -7.242 1 97.5 87 GLU A CA 1
ATOM 689 C C . GLU A 1 87 ? -8.469 9.844 -6.77 1 97.5 87 GLU A C 1
ATOM 691 O O . GLU A 1 87 ? -7.402 9.984 -7.367 1 97.5 87 GLU A O 1
ATOM 696 N N . ALA A 1 88 ? -8.57 9.133 -5.707 1 97.88 88 ALA A N 1
ATOM 697 C CA . ALA A 1 88 ? -7.445 8.367 -5.184 1 97.88 88 ALA A CA 1
ATOM 698 C C . ALA A 1 88 ? -6.977 7.324 -6.195 1 97.88 88 ALA A C 1
ATOM 700 O O . ALA A 1 88 ? -5.777 7.199 -6.457 1 97.88 88 ALA A O 1
ATOM 701 N N . LEU A 1 89 ? -7.941 6.625 -6.809 1 97.81 89 LEU A N 1
ATOM 702 C CA . LEU A 1 89 ? -7.617 5.578 -7.773 1 97.81 89 LEU A CA 1
ATOM 703 C C . LEU A 1 89 ? -6.938 6.172 -9.008 1 97.81 89 LEU A C 1
ATOM 705 O O . LEU A 1 89 ? -6.004 5.574 -9.547 1 97.81 89 LEU A O 1
ATOM 709 N N . LYS A 1 90 ? -7.371 7.312 -9.453 1 98.25 90 LYS A N 1
ATOM 710 C CA . LYS A 1 90 ? -6.727 8.008 -10.562 1 98.25 90 LYS A CA 1
ATOM 711 C C . LYS A 1 90 ? -5.281 8.375 -10.219 1 98.25 90 LYS A C 1
ATOM 713 O O . LYS A 1 90 ? -4.383 8.211 -11.047 1 98.25 90 LYS A O 1
ATOM 718 N N . SER A 1 91 ? -5.098 8.844 -9.055 1 98.31 91 SER A N 1
ATOM 719 C CA . SER A 1 91 ? -3.758 9.203 -8.594 1 98.31 91 SER A CA 1
ATOM 720 C C . SER A 1 91 ? -2.846 7.977 -8.547 1 98.31 91 SER A C 1
ATOM 722 O O . SER A 1 91 ? -1.695 8.039 -8.984 1 98.31 91 SER A O 1
ATOM 724 N N . TYR A 1 92 ? -3.318 6.875 -8 1 98.06 92 TYR A N 1
ATOM 725 C CA . TYR A 1 92 ? -2.533 5.648 -7.941 1 98.06 92 TYR A CA 1
ATOM 726 C C . TYR A 1 92 ? -2.109 5.207 -9.336 1 98.06 92 TYR A C 1
ATOM 728 O O . TYR A 1 92 ? -0.969 4.785 -9.539 1 98.06 92 TYR A O 1
ATOM 736 N N . GLU A 1 93 ? -3.053 5.297 -10.258 1 97.75 93 GLU A N 1
ATOM 737 C CA . GLU A 1 93 ? -2.764 4.906 -11.633 1 97.75 93 GLU A CA 1
ATOM 738 C C . GLU A 1 93 ? -1.631 5.742 -12.219 1 97.75 93 GLU A C 1
ATOM 740 O O . GLU A 1 93 ? -0.697 5.203 -12.812 1 97.75 93 GLU A O 1
ATOM 745 N N . GLN A 1 94 ? -1.734 6.996 -12.039 1 97.94 94 GLN A N 1
ATOM 746 C CA . GLN A 1 94 ? -0.709 7.902 -12.547 1 97.94 94 GLN A CA 1
ATOM 747 C C . GLN A 1 94 ? 0.64 7.629 -11.891 1 97.94 94 GLN A C 1
ATOM 749 O O . GLN A 1 94 ? 1.671 7.598 -12.562 1 97.94 94 GLN A O 1
ATOM 754 N N . LEU A 1 95 ? 0.661 7.441 -10.602 1 98.31 95 LEU A N 1
ATOM 755 C CA . LEU A 1 95 ? 1.889 7.199 -9.852 1 98.31 95 LEU A CA 1
ATOM 756 C C . LEU A 1 95 ? 2.539 5.891 -10.281 1 98.31 95 LEU A C 1
ATOM 758 O O . LEU A 1 95 ? 3.766 5.805 -10.383 1 98.31 95 LEU A O 1
ATOM 762 N N . THR A 1 96 ? 1.701 4.855 -10.531 1 97.06 96 THR A N 1
ATOM 763 C CA . THR A 1 96 ? 2.199 3.561 -10.984 1 97.06 96 THR A CA 1
ATOM 764 C C . THR A 1 96 ? 2.857 3.68 -12.352 1 97.06 96 THR A C 1
ATOM 766 O O . THR A 1 96 ? 3.914 3.09 -12.594 1 97.06 96 THR A O 1
ATOM 769 N N . LYS A 1 97 ? 2.262 4.438 -13.211 1 96.5 97 LYS A N 1
ATOM 770 C CA . LYS A 1 97 ? 2.812 4.66 -14.539 1 96.5 97 LYS A CA 1
ATOM 771 C C . LYS A 1 97 ? 4.141 5.41 -14.477 1 96.5 97 LYS A C 1
ATOM 773 O O . LYS A 1 97 ? 5.066 5.109 -15.234 1 96.5 97 LYS A O 1
ATOM 778 N N . GLU A 1 98 ? 4.254 6.324 -13.586 1 96.44 98 GLU A N 1
ATOM 779 C CA . GLU A 1 98 ? 5.441 7.16 -13.445 1 96.44 98 GLU A CA 1
ATOM 780 C C . GLU A 1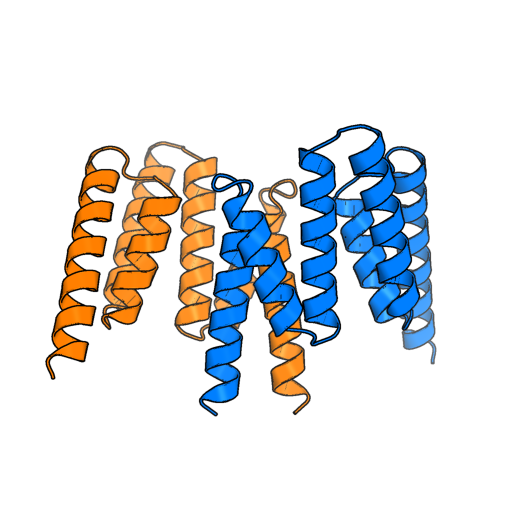 98 ? 6.633 6.348 -12.945 1 96.44 98 GLU A C 1
ATOM 782 O O . GLU A 1 98 ? 7.77 6.582 -13.367 1 96.44 98 GLU A O 1
ATOM 787 N N . ASP A 1 99 ? 6.398 5.477 -12.031 1 96.44 99 ASP A N 1
ATOM 788 C CA . ASP A 1 99 ? 7.445 4.609 -11.508 1 96.44 99 ASP A CA 1
ATOM 789 C C . ASP A 1 99 ? 6.914 3.201 -11.242 1 96.44 99 ASP A C 1
ATOM 791 O O . ASP A 1 99 ? 6.52 2.883 -10.117 1 96.44 99 ASP A O 1
ATOM 795 N N . PRO A 1 100 ? 7.043 2.344 -12.227 1 93.06 100 PRO A N 1
ATOM 796 C CA . PRO A 1 100 ? 6.496 0.992 -12.086 1 93.06 100 PRO A CA 1
ATOM 797 C C . PRO A 1 100 ? 7.23 0.16 -11.039 1 93.06 100 PRO A C 1
ATOM 799 O O . PRO A 1 100 ? 6.742 -0.897 -10.633 1 93.06 100 PRO A O 1
ATOM 802 N N . LYS A 1 101 ? 8.367 0.631 -10.586 1 92.06 101 LYS A N 1
ATOM 803 C CA . LYS A 1 101 ? 9.141 -0.133 -9.609 1 92.06 101 LYS A CA 1
ATOM 804 C C . LYS A 1 101 ? 8.695 0.191 -8.188 1 92.06 101 LYS A C 1
ATOM 806 O O . LYS A 1 101 ? 9.055 -0.521 -7.246 1 92.06 101 LYS A O 1
ATOM 811 N N . ASP A 1 102 ? 8.039 1.274 -8.055 1 95.19 102 ASP A N 1
ATOM 812 C CA . ASP A 1 102 ? 7.406 1.585 -6.781 1 95.19 102 ASP A CA 1
ATOM 813 C C . ASP A 1 102 ? 6.051 0.891 -6.656 1 95.19 102 ASP A C 1
ATOM 815 O O . ASP A 1 102 ? 5.07 1.312 -7.277 1 95.19 102 ASP A O 1
ATOM 819 N N . PHE A 1 103 ? 5.973 -0.061 -5.824 1 94.31 103 PHE A N 1
ATOM 820 C CA . PHE A 1 103 ? 4.77 -0.885 -5.777 1 94.31 103 PHE A CA 1
ATOM 821 C C . PHE A 1 103 ? 3.746 -0.299 -4.812 1 94.31 103 PHE A C 1
ATOM 823 O O . PHE A 1 103 ? 2.615 -0.781 -4.73 1 94.31 103 PHE A O 1
ATOM 830 N N . ARG A 1 104 ? 4.117 0.756 -4.141 1 96.94 104 ARG A N 1
ATOM 831 C CA . ARG A 1 104 ? 3.211 1.302 -3.135 1 96.94 104 ARG A CA 1
ATOM 832 C C . ARG A 1 104 ? 1.892 1.735 -3.764 1 96.94 104 ARG A C 1
ATOM 834 O O . ARG A 1 104 ? 0.824 1.261 -3.369 1 96.94 104 ARG A O 1
ATOM 841 N N . PRO A 1 105 ? 1.915 2.555 -4.727 1 97.56 105 PRO A N 1
ATOM 842 C CA . PRO A 1 105 ? 0.621 2.932 -5.301 1 97.56 105 PRO A CA 1
ATOM 843 C C . PRO A 1 105 ? -0.112 1.748 -5.93 1 97.56 105 PRO A C 1
ATOM 845 O O . PRO A 1 105 ? -1.344 1.692 -5.898 1 97.56 105 PRO A O 1
ATOM 848 N N . TYR A 1 106 ? 0.619 0.888 -6.508 1 95.06 106 TYR A N 1
ATOM 849 C CA . TYR A 1 106 ? 0.025 -0.285 -7.141 1 95.06 106 TYR A CA 1
ATOM 850 C C . TYR A 1 106 ? -0.732 -1.127 -6.117 1 95.06 106 TYR A C 1
ATOM 852 O O . TYR A 1 106 ? -1.888 -1.495 -6.344 1 95.06 106 TYR A O 1
ATOM 860 N N . LEU A 1 107 ? -0.135 -1.384 -5.023 1 96.31 107 LEU A N 1
ATOM 861 C CA . LEU A 1 107 ? -0.747 -2.18 -3.967 1 96.31 107 LEU A CA 1
ATOM 862 C C . LEU A 1 107 ? -1.954 -1.46 -3.375 1 96.31 107 LEU A C 1
ATOM 864 O O . LEU A 1 107 ? -2.992 -2.078 -3.133 1 96.31 107 LEU A O 1
ATOM 868 N N . CYS A 1 108 ? -1.853 -0.196 -3.145 1 96.81 108 CYS A N 1
ATOM 869 C CA . CYS A 1 108 ? -2.957 0.587 -2.602 1 96.81 108 CYS A CA 1
ATOM 870 C C . CYS A 1 108 ? -4.133 0.612 -3.568 1 96.81 108 CYS A C 1
ATOM 872 O O . CYS A 1 108 ? -5.289 0.517 -3.15 1 96.81 108 CYS A O 1
ATOM 874 N N . SER A 1 109 ? -3.787 0.742 -4.848 1 96.56 109 SER A N 1
ATOM 875 C CA . SER A 1 109 ? -4.82 0.731 -5.879 1 96.56 109 SER A CA 1
ATOM 876 C C . SER A 1 109 ? -5.59 -0.587 -5.875 1 96.56 109 SER A C 1
ATOM 878 O O . SER A 1 109 ? -6.82 -0.595 -5.902 1 96.56 109 SER A O 1
ATOM 880 N N . GLU A 1 110 ? -4.875 -1.621 -5.855 1 93.12 110 GLU A N 1
ATOM 881 C CA . GLU A 1 110 ? -5.5 -2.939 -5.855 1 93.12 110 GLU A CA 1
ATOM 882 C C . GLU A 1 110 ? -6.359 -3.145 -4.609 1 93.12 110 GLU A C 1
ATOM 884 O O . GLU A 1 110 ? -7.488 -3.629 -4.703 1 93.12 110 GLU A O 1
ATOM 889 N N . THR A 1 111 ? -5.828 -2.795 -3.441 1 95 111 THR A N 1
ATOM 890 C CA . THR A 1 111 ? -6.566 -2.91 -2.189 1 95 111 THR A CA 1
ATOM 891 C C . THR A 1 111 ? -7.852 -2.09 -2.24 1 95 111 THR A C 1
ATOM 893 O O . THR A 1 111 ? -8.93 -2.586 -1.895 1 95 111 THR A O 1
ATOM 896 N N . THR A 1 112 ? -7.754 -0.875 -2.689 1 95.75 112 THR A N 1
ATOM 897 C CA . THR A 1 112 ? -8.898 0.018 -2.812 1 95.75 112 THR A CA 1
ATOM 898 C C . THR A 1 112 ? -9.938 -0.562 -3.773 1 95.75 112 THR A C 1
ATOM 900 O O . THR A 1 112 ? -11.133 -0.568 -3.475 1 95.75 112 THR A O 1
ATOM 903 N N . SER A 1 113 ? -9.445 -1.081 -4.887 1 93.44 113 SER A N 1
ATOM 904 C CA . SER A 1 113 ? -10.344 -1.651 -5.891 1 93.44 113 SER A CA 1
ATOM 905 C C . SER A 1 113 ? -11.078 -2.867 -5.34 1 93.44 113 SER A C 1
ATOM 907 O O . SER A 1 113 ? -12.273 -3.051 -5.609 1 93.44 113 SER A O 1
ATOM 909 N N . ILE A 1 114 ? -10.461 -3.672 -4.605 1 90.19 114 ILE A N 1
ATOM 910 C CA . ILE A 1 114 ? -11.07 -4.859 -4.016 1 90.19 114 ILE A CA 1
ATOM 911 C C . ILE A 1 114 ? -12.156 -4.449 -3.023 1 90.19 114 ILE A C 1
ATOM 913 O O . ILE A 1 114 ? -13.266 -4.984 -3.053 1 90.19 114 ILE A O 1
ATOM 917 N N . PHE A 1 115 ? -11.852 -3.459 -2.26 1 90.5 115 PHE A N 1
ATOM 918 C CA . PHE A 1 115 ? -12.828 -3 -1.272 1 90.5 115 PHE A CA 1
ATOM 919 C C . PHE A 1 115 ? -14.023 -2.346 -1.953 1 90.5 115 PHE A C 1
ATOM 921 O O . PHE A 1 115 ? -15.156 -2.486 -1.495 1 90.5 115 PHE A O 1
ATOM 928 N N . ARG A 1 116 ? -13.695 -1.651 -2.965 1 88.5 116 ARG A N 1
ATOM 929 C CA . ARG A 1 116 ? -14.789 -1.061 -3.732 1 88.5 116 ARG A CA 1
ATOM 930 C C .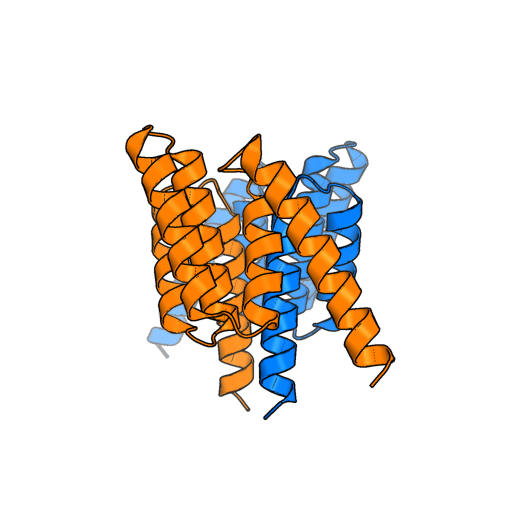 ARG A 1 116 ? -15.727 -2.137 -4.266 1 88.5 116 ARG A C 1
ATOM 932 O O . ARG A 1 116 ? -16.953 -1.971 -4.246 1 88.5 116 ARG A O 1
ATOM 939 N N . MET A 1 117 ? -15.164 -3.213 -4.711 1 87 117 MET A N 1
ATOM 940 C CA . MET A 1 117 ? -15.953 -4.328 -5.23 1 87 117 MET A CA 1
ATOM 941 C C . MET A 1 117 ? -16.75 -4.992 -4.121 1 87 117 MET A C 1
ATOM 943 O O . MET A 1 117 ? -17.922 -5.363 -4.324 1 87 117 MET A O 1
ATOM 947 N N . ILE A 1 118 ? -16.188 -5.082 -2.998 1 81.62 118 ILE A N 1
ATOM 948 C CA . ILE A 1 118 ? -16.844 -5.715 -1.854 1 81.62 118 ILE A CA 1
ATOM 949 C C . ILE A 1 118 ? -18.016 -4.863 -1.395 1 81.62 118 ILE A C 1
ATOM 951 O O . ILE A 1 118 ? -19.094 -5.391 -1.072 1 81.62 118 ILE A O 1
ATOM 955 N N . VAL A 1 119 ? -17.812 -3.611 -1.373 1 80 119 VAL A N 1
ATOM 956 C CA . VAL A 1 119 ? -18.859 -2.703 -0.907 1 80 119 VAL A CA 1
ATOM 957 C C . VAL A 1 119 ? -19.984 -2.652 -1.928 1 80 119 VAL A C 1
ATOM 959 O O . VAL A 1 119 ? -21.172 -2.615 -1.557 1 80 119 VAL A O 1
ATOM 962 N N . ASN A 1 120 ? -19.672 -2.664 -3.211 1 79.25 120 ASN A N 1
ATOM 963 C CA . ASN A 1 120 ? -20.703 -2.609 -4.246 1 79.25 120 ASN A CA 1
ATOM 964 C C . ASN A 1 120 ? -21.453 -3.932 -4.363 1 79.25 120 ASN A C 1
ATOM 966 O O . ASN A 1 120 ? -22.594 -3.963 -4.84 1 79.25 120 ASN A O 1
ATOM 970 N N . HIS A 1 121 ? -20.859 -5.109 -4.25 1 62.97 121 HIS A N 1
ATOM 971 C CA . HIS A 1 121 ? -21.562 -6.383 -4.352 1 62.97 121 HIS A CA 1
ATOM 972 C C . HIS A 1 121 ? -22.344 -6.691 -3.074 1 62.97 121 HIS A C 1
ATOM 974 O O . HIS A 1 121 ? -23 -7.723 -2.979 1 62.97 121 HIS A O 1
ATOM 980 N N . LYS A 1 122 ? -22.484 -5.797 -2.08 1 44.94 122 LYS A N 1
ATOM 981 C CA . LYS A 1 122 ? -23.562 -5.973 -1.097 1 44.94 122 LYS A CA 1
ATOM 982 C C . LYS A 1 122 ? -24.859 -5.34 -1.577 1 44.94 122 LYS A C 1
ATOM 984 O O . LYS A 1 122 ? -24.844 -4.301 -2.24 1 44.94 122 LYS A O 1
ATOM 989 N N . MET B 1 1 ? -20.25 -15.828 -24.109 1 42.16 1 MET B N 1
ATOM 990 C CA . MET B 1 1 ? -19.375 -16.984 -24.188 1 42.16 1 MET B CA 1
ATOM 991 C C . MET B 1 1 ? -18 -16.594 -24.703 1 42.16 1 MET B C 1
ATOM 993 O O . MET B 1 1 ? -16.984 -16.938 -24.109 1 42.16 1 MET B O 1
ATOM 997 N N . ALA B 1 2 ? -17.953 -15.922 -25.828 1 45.28 2 ALA B N 1
ATOM 998 C CA . ALA B 1 2 ? -16.703 -15.555 -26.5 1 45.28 2 ALA B CA 1
ATOM 999 C C . ALA B 1 2 ? -15.914 -14.555 -25.656 1 45.28 2 ALA B C 1
ATOM 1001 O O . ALA B 1 2 ? -14.688 -14.664 -25.547 1 45.28 2 ALA B O 1
ATOM 1002 N N . ARG B 1 3 ? -16.609 -13.633 -25.047 1 44.81 3 ARG B N 1
ATOM 1003 C CA . ARG B 1 3 ? -15.938 -12.648 -24.203 1 44.81 3 ARG B CA 1
ATOM 1004 C C . ARG B 1 3 ? -15.344 -13.305 -22.953 1 44.81 3 ARG B C 1
ATOM 1006 O O . ARG B 1 3 ? -14.234 -12.969 -22.547 1 44.81 3 ARG B O 1
ATOM 1013 N N . LEU B 1 4 ? -16.062 -14.172 -22.484 1 48.88 4 LEU B N 1
ATOM 1014 C CA . LEU B 1 4 ? -15.57 -14.938 -21.344 1 48.88 4 LEU B CA 1
ATOM 1015 C C . LEU B 1 4 ? -14.375 -15.797 -21.75 1 48.88 4 LEU B C 1
ATOM 1017 O O . LEU B 1 4 ? -13.398 -15.898 -21.016 1 48.88 4 LEU B O 1
ATOM 1021 N N . LEU B 1 5 ? -14.453 -16.406 -22.906 1 50.5 5 LEU B N 1
ATOM 1022 C CA . LEU B 1 5 ? -13.352 -17.219 -23.422 1 50.5 5 LEU B CA 1
ATOM 1023 C C . LEU B 1 5 ? -12.141 -16.344 -23.719 1 50.5 5 LEU B C 1
ATOM 1025 O O . LEU B 1 5 ? -11 -16.766 -23.484 1 50.5 5 LEU B O 1
ATOM 1029 N N . GLY B 1 6 ? -12.406 -15.195 -24.25 1 52.31 6 GLY B N 1
ATOM 1030 C CA . GLY B 1 6 ? -11.336 -14.242 -24.516 1 52.31 6 GLY B CA 1
ATOM 1031 C C . GLY B 1 6 ? -10.664 -13.719 -23.266 1 52.31 6 GLY B C 1
ATOM 1032 O O . GLY B 1 6 ? -9.438 -13.633 -23.203 1 52.31 6 GLY B O 1
ATOM 1033 N N . GLU B 1 7 ? -11.492 -13.484 -22.359 1 63.56 7 GLU B N 1
ATOM 1034 C CA . GLU B 1 7 ? -10.953 -13.062 -21.062 1 63.56 7 GLU B CA 1
ATOM 1035 C C . GLU B 1 7 ? -10.188 -14.195 -20.391 1 63.56 7 GLU B C 1
ATOM 1037 O O . GLU B 1 7 ? -9.117 -13.969 -19.828 1 63.56 7 GLU B O 1
ATOM 1042 N N . MET B 1 8 ? -10.766 -15.32 -20.641 1 64.06 8 MET B N 1
ATOM 1043 C CA . MET B 1 8 ? -10.094 -16.484 -20.078 1 64.06 8 MET B CA 1
ATOM 1044 C C . MET B 1 8 ? -8.773 -16.75 -20.781 1 64.06 8 MET B C 1
ATOM 1046 O O . MET B 1 8 ? -7.781 -17.109 -20.141 1 64.06 8 MET B O 1
ATOM 1050 N N . GLY B 1 9 ? -8.844 -16.688 -22.031 1 68.69 9 GLY B N 1
ATOM 1051 C CA . GLY B 1 9 ? -7.613 -16.844 -22.797 1 68.69 9 GLY B CA 1
ATOM 1052 C C . GLY B 1 9 ? -6.559 -15.812 -22.453 1 68.69 9 GLY B C 1
ATOM 1053 O O . GLY B 1 9 ? -5.379 -16.141 -22.312 1 68.69 9 GLY B O 1
ATOM 1054 N N . ARG B 1 10 ? -6.98 -14.703 -22.344 1 75.06 10 ARG B N 1
ATOM 1055 C CA . ARG B 1 10 ? -6.066 -13.633 -21.969 1 75.06 10 ARG B CA 1
ATOM 1056 C C . ARG B 1 10 ? -5.52 -13.844 -20.562 1 75.06 10 ARG B C 1
ATOM 1058 O O . ARG B 1 10 ? -4.336 -13.617 -20.312 1 75.06 10 ARG B O 1
ATOM 1065 N N . LEU B 1 11 ? -6.359 -14.383 -19.75 1 80.69 11 LEU B N 1
ATOM 1066 C CA . LEU B 1 11 ? -5.93 -14.68 -18.391 1 80.69 11 LEU B CA 1
ATOM 1067 C C . LEU B 1 11 ? -4.891 -15.797 -18.375 1 80.69 11 LEU B C 1
ATOM 1069 O O . LEU B 1 11 ? -3.891 -15.711 -17.656 1 80.69 11 LEU B O 1
ATOM 1073 N N . GLU B 1 12 ? -5.199 -16.828 -19.172 1 83.12 12 GLU B N 1
ATOM 1074 C CA . GLU B 1 12 ? -4.281 -17.969 -19.234 1 83.12 12 GLU B CA 1
ATOM 1075 C C . GLU B 1 12 ? -2.936 -17.562 -19.828 1 83.12 12 GLU B C 1
ATOM 1077 O O . GLU B 1 12 ? -1.885 -18 -19.359 1 83.12 12 GLU B O 1
ATOM 1082 N N . ASN B 1 13 ? -2.996 -16.781 -20.797 1 88 13 ASN B N 1
ATOM 1083 C CA . ASN B 1 13 ? -1.763 -16.297 -21.406 1 88 13 ASN B CA 1
ATOM 1084 C C . ASN B 1 13 ? -0.961 -15.43 -20.422 1 88 13 ASN B C 1
ATOM 1086 O O . ASN B 1 13 ? 0.264 -15.539 -20.359 1 88 13 ASN B O 1
ATOM 1090 N N . ALA B 1 14 ? -1.617 -14.664 -19.781 1 89.81 14 ALA B N 1
ATOM 1091 C CA . ALA B 1 14 ? -0.958 -13.812 -18.797 1 89.81 14 ALA B CA 1
ATOM 1092 C C . ALA B 1 14 ? -0.308 -14.648 -17.688 1 89.81 14 ALA B C 1
ATOM 1094 O O . ALA B 1 14 ? 0.824 -14.375 -17.281 1 89.81 14 ALA B O 1
ATOM 1095 N N . ARG B 1 15 ? -1.024 -15.656 -17.25 1 91.56 15 ARG B N 1
ATOM 1096 C CA . ARG B 1 15 ? -0.49 -16.531 -16.219 1 91.56 15 ARG B CA 1
ATOM 1097 C C . ARG B 1 15 ? 0.779 -17.234 -16.688 1 91.56 15 ARG B C 1
ATOM 1099 O O . ARG B 1 15 ? 1.743 -17.359 -15.938 1 91.56 15 ARG B O 1
ATOM 1106 N N . GLN B 1 16 ? 0.761 -17.703 -17.891 1 92.38 16 GLN B N 1
ATOM 1107 C CA . GLN B 1 16 ? 1.925 -18.375 -18.453 1 92.38 16 GLN B CA 1
ATOM 1108 C C . GLN B 1 16 ? 3.129 -17.438 -18.516 1 92.38 16 GLN B C 1
ATOM 1110 O O . GLN B 1 16 ? 4.262 -17.859 -18.25 1 92.38 16 GLN B O 1
ATOM 1115 N N . MET B 1 17 ? 2.85 -16.25 -18.859 1 94.31 17 MET B N 1
ATOM 1116 C CA . MET B 1 17 ? 3.922 -15.266 -18.922 1 94.31 17 MET B CA 1
ATOM 1117 C C . MET B 1 17 ? 4.574 -15.094 -17.547 1 94.31 17 MET B C 1
ATOM 1119 O O . MET B 1 17 ? 5.801 -15.109 -17.438 1 94.31 17 MET B O 1
ATOM 1123 N N . PHE B 1 18 ? 3.834 -14.969 -16.562 1 94.88 18 PHE B N 1
ATOM 1124 C CA . PHE B 1 18 ? 4.375 -14.781 -15.227 1 94.88 18 PHE B CA 1
ATOM 1125 C C . PHE B 1 18 ? 5.062 -16.047 -14.734 1 94.88 18 PHE B C 1
ATOM 1127 O O . PHE B 1 18 ? 6.059 -15.977 -14.008 1 94.88 18 PHE B O 1
ATOM 1134 N N . GLU B 1 19 ? 4.547 -17.203 -15.125 1 95.31 19 GLU B N 1
ATOM 1135 C CA . GLU B 1 19 ? 5.195 -18.469 -14.773 1 95.31 19 GLU B CA 1
ATOM 1136 C C . GLU B 1 19 ? 6.594 -18.547 -15.375 1 95.31 19 GLU B C 1
ATOM 1138 O O . GLU B 1 19 ? 7.523 -19.031 -14.727 1 95.31 19 GLU B O 1
ATOM 1143 N N . GLU B 1 20 ? 6.707 -18.094 -16.516 1 96 20 GLU B N 1
ATOM 1144 C CA . GLU B 1 20 ? 8.023 -18.078 -17.156 1 96 20 GLU B CA 1
ATOM 1145 C C . GLU B 1 20 ? 8.984 -17.172 -16.406 1 96 20 GLU B C 1
ATOM 1147 O O . GLU B 1 20 ? 10.156 -17.5 -16.219 1 96 20 GLU B O 1
ATOM 1152 N N . ILE B 1 21 ? 8.508 -16.047 -16.047 1 96.12 21 ILE B N 1
ATOM 1153 C CA . ILE B 1 21 ? 9.32 -15.109 -15.281 1 96.12 21 ILE B CA 1
ATOM 1154 C C . ILE B 1 21 ? 9.742 -15.758 -13.961 1 96.12 21 ILE B C 1
ATOM 1156 O O . ILE B 1 21 ? 10.898 -15.656 -13.555 1 96.12 21 ILE B O 1
ATOM 1160 N N . LEU B 1 22 ? 8.836 -16.5 -13.359 1 96.25 22 LEU B N 1
ATOM 1161 C CA . LEU B 1 22 ? 9.07 -17.109 -12.055 1 96.25 22 LEU B CA 1
ATOM 1162 C C . LEU B 1 22 ? 10.023 -18.281 -12.164 1 96.25 22 LEU B C 1
ATOM 1164 O O . LEU B 1 22 ? 10.664 -18.672 -11.18 1 96.25 22 LEU B O 1
ATOM 1168 N N . GLN B 1 23 ? 10.172 -18.859 -13.32 1 96.06 23 GLN B N 1
ATOM 1169 C CA . GLN B 1 23 ? 11.164 -19.906 -13.547 1 96.06 23 GLN B CA 1
ATOM 1170 C C . GLN B 1 23 ? 12.578 -19.344 -13.453 1 96.06 23 GLN B C 1
ATOM 1172 O O . GLN B 1 23 ? 13.484 -20.016 -12.953 1 96.06 23 GLN B O 1
ATOM 1177 N N . ARG B 1 24 ? 12.711 -18.156 -13.867 1 95.88 24 ARG B N 1
ATOM 1178 C CA . ARG B 1 24 ? 14.016 -17.516 -13.859 1 95.88 24 ARG B CA 1
AT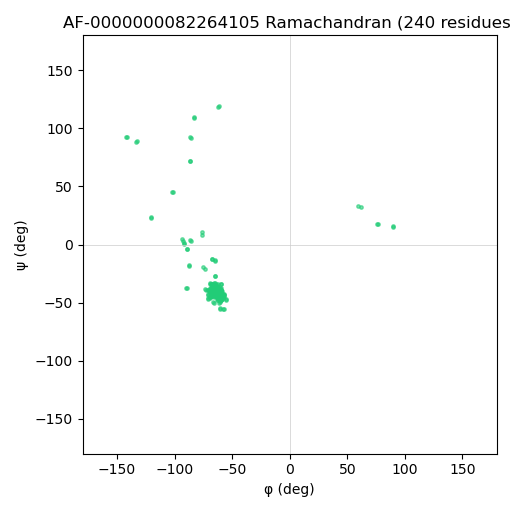OM 1179 C C . ARG B 1 24 ? 14.266 -16.797 -12.539 1 95.88 24 ARG B C 1
ATOM 1181 O O . ARG B 1 24 ? 15.398 -16.766 -12.047 1 95.88 24 ARG B O 1
ATOM 1188 N N . ASN B 1 25 ? 13.25 -16.219 -12.023 1 95.94 25 ASN B N 1
ATOM 1189 C CA . ASN B 1 25 ? 13.289 -15.5 -10.75 1 95.94 25 ASN B CA 1
ATOM 1190 C C . ASN B 1 25 ? 12.117 -15.883 -9.852 1 95.94 25 ASN B C 1
ATOM 1192 O O . ASN B 1 25 ? 11.117 -15.164 -9.789 1 95.94 25 ASN B O 1
ATOM 1196 N N . PRO B 1 26 ? 12.297 -16.906 -9.078 1 96.38 26 PRO B N 1
ATOM 1197 C CA . PRO B 1 26 ? 11.195 -17.484 -8.32 1 96.38 26 PRO B CA 1
ATOM 1198 C C . PRO B 1 26 ? 10.633 -16.531 -7.266 1 96.38 26 PRO B C 1
ATOM 1200 O O . PRO B 1 26 ? 9.539 -16.766 -6.746 1 96.38 26 PRO B O 1
ATOM 1203 N N . LEU B 1 27 ? 11.344 -15.469 -6.977 1 97.75 27 LEU B N 1
ATOM 1204 C CA . LEU B 1 27 ? 10.898 -14.594 -5.895 1 97.75 27 LEU B CA 1
ATOM 1205 C C . LEU B 1 27 ? 10.641 -13.18 -6.406 1 97.75 27 LEU B C 1
ATOM 1207 O O . LEU B 1 27 ? 10.656 -12.219 -5.633 1 97.75 27 LEU B O 1
ATOM 1211 N N . SER B 1 28 ? 10.375 -13.094 -7.746 1 96.31 28 SER B N 1
ATOM 1212 C CA . SER B 1 28 ? 9.977 -11.805 -8.305 1 96.31 28 SER B CA 1
ATOM 1213 C C . SER B 1 28 ? 8.672 -11.32 -7.695 1 96.31 28 SER B C 1
ATOM 1215 O O . SER B 1 28 ? 7.629 -11.961 -7.844 1 96.31 28 SER B O 1
ATOM 1217 N N . PHE B 1 29 ? 8.727 -10.242 -7.074 1 95.88 29 PHE B N 1
ATOM 1218 C CA . PHE B 1 29 ? 7.555 -9.695 -6.395 1 95.88 29 PHE B CA 1
ATOM 1219 C C . PHE B 1 29 ? 6.406 -9.5 -7.375 1 95.88 29 PHE B C 1
ATOM 1221 O O . PHE B 1 29 ? 5.301 -10 -7.148 1 95.88 29 PHE B O 1
ATOM 1228 N N . GLU B 1 30 ? 6.707 -8.758 -8.422 1 93.56 30 GLU B N 1
ATOM 1229 C CA . GLU B 1 30 ? 5.68 -8.43 -9.398 1 93.56 30 GLU B CA 1
ATOM 1230 C C . GLU B 1 30 ? 5.055 -9.688 -9.992 1 93.56 30 GLU B C 1
ATOM 1232 O O . GLU B 1 30 ? 3.83 -9.797 -10.094 1 93.56 30 GLU B O 1
ATOM 1237 N N . ALA B 1 31 ? 5.875 -10.633 -10.344 1 95.06 31 ALA B N 1
ATOM 1238 C CA . ALA B 1 31 ? 5.387 -11.852 -10.984 1 95.06 31 ALA B CA 1
ATOM 1239 C C . ALA B 1 31 ? 4.578 -12.695 -10.008 1 95.06 31 ALA B C 1
ATOM 1241 O O . ALA B 1 31 ? 3.518 -13.219 -10.359 1 95.06 31 ALA B O 1
ATOM 1242 N N . LEU B 1 32 ? 5.062 -12.852 -8.781 1 96.75 32 LEU B N 1
ATOM 1243 C CA . LEU B 1 32 ? 4.324 -13.594 -7.766 1 96.75 32 LEU B CA 1
ATOM 1244 C C . LEU B 1 32 ? 2.971 -12.945 -7.492 1 96.75 32 LEU B C 1
ATOM 1246 O O . LEU B 1 32 ? 1.948 -13.633 -7.438 1 96.75 32 LEU B O 1
ATOM 1250 N N . PHE B 1 33 ? 2.979 -11.68 -7.344 1 95.38 33 PHE B N 1
ATOM 1251 C CA . PHE B 1 33 ? 1.757 -10.953 -7.008 1 95.38 33 PHE B CA 1
ATOM 1252 C C . PHE B 1 33 ? 0.746 -11.039 -8.148 1 95.38 33 PHE B C 1
ATOM 1254 O O . PHE B 1 33 ? -0.402 -11.438 -7.934 1 95.38 33 PHE B O 1
ATOM 1261 N N . GLU B 1 34 ? 1.149 -10.75 -9.359 1 93.44 34 GLU B N 1
ATOM 1262 C CA . GLU B 1 34 ? 0.253 -10.766 -10.508 1 93.44 34 GLU B CA 1
ATOM 1263 C C . GLU B 1 34 ? -0.277 -12.164 -10.781 1 93.44 34 GLU B C 1
ATOM 1265 O O . GLU B 1 34 ? -1.459 -12.344 -11.086 1 93.44 34 GLU B O 1
ATOM 1270 N N . ASN B 1 35 ? 0.579 -13.086 -10.727 1 94.81 35 ASN B N 1
ATOM 1271 C CA . ASN B 1 35 ? 0.141 -14.469 -10.914 1 94.81 35 ASN B CA 1
ATOM 1272 C C . ASN B 1 35 ? -0.87 -14.883 -9.852 1 94.81 35 ASN B C 1
ATOM 1274 O O . ASN B 1 35 ? -1.85 -15.562 -10.148 1 94.81 35 ASN B O 1
ATOM 1278 N N . ALA B 1 36 ? -0.607 -14.508 -8.594 1 95.25 36 ALA B N 1
ATOM 1279 C CA . ALA B 1 36 ? -1.513 -14.82 -7.496 1 95.25 36 ALA B CA 1
ATOM 1280 C C . ALA B 1 36 ? -2.893 -14.211 -7.727 1 95.25 36 ALA B C 1
ATOM 1282 O O . ALA B 1 36 ? -3.914 -14.867 -7.512 1 95.25 36 ALA B O 1
ATOM 1283 N N . LEU B 1 37 ? -2.908 -12.961 -8.203 1 92.69 37 LEU B N 1
ATOM 1284 C CA . LEU B 1 37 ? -4.176 -12.297 -8.484 1 92.69 37 LEU B CA 1
ATOM 1285 C C . LEU B 1 37 ? -4.949 -13.039 -9.562 1 92.69 37 LEU B C 1
ATOM 1287 O O . LEU B 1 37 ? -6.156 -13.258 -9.43 1 92.69 37 LEU B O 1
ATOM 1291 N N . LEU B 1 38 ? -4.258 -13.422 -10.578 1 92.31 38 LEU B N 1
ATOM 1292 C CA . LEU B 1 38 ? -4.883 -14.125 -11.688 1 92.31 38 LEU B CA 1
ATOM 1293 C C . LEU B 1 38 ? -5.402 -15.484 -11.25 1 92.31 38 LEU B C 1
ATOM 1295 O O . LEU B 1 38 ? -6.5 -15.891 -11.641 1 92.31 38 LEU B O 1
ATOM 1299 N N . MET B 1 39 ? -4.66 -16.172 -10.477 1 92.69 39 MET B N 1
ATOM 1300 C CA . MET B 1 39 ? -5.078 -17.469 -9.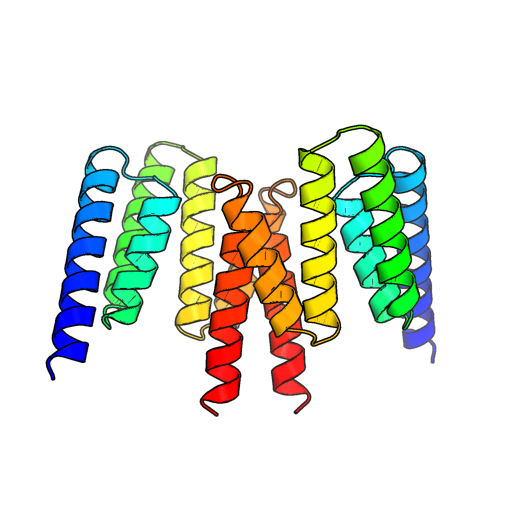953 1 92.69 39 MET B CA 1
ATOM 1301 C C . MET B 1 39 ? -6.328 -17.344 -9.094 1 92.69 39 MET B C 1
ATOM 1303 O O . MET B 1 39 ? -7.273 -18.109 -9.242 1 92.69 39 MET B O 1
ATOM 1307 N N . ASP B 1 40 ? -6.324 -16.375 -8.203 1 90.69 40 ASP B N 1
ATOM 1308 C CA . ASP B 1 40 ? -7.477 -16.172 -7.328 1 90.69 40 ASP B CA 1
ATOM 1309 C C . ASP B 1 40 ? -8.734 -15.852 -8.141 1 90.69 40 ASP B C 1
ATOM 1311 O O . ASP B 1 40 ? -9.805 -16.406 -7.867 1 90.69 40 ASP B O 1
ATOM 1315 N N . ARG B 1 41 ? -8.57 -15.047 -9.125 1 85.38 41 ARG B N 1
ATOM 1316 C CA . ARG B 1 41 ? -9.688 -14.672 -9.984 1 85.38 41 ARG B CA 1
ATOM 1317 C C . ARG B 1 41 ? -10.211 -15.875 -10.758 1 85.38 41 ARG B C 1
ATOM 1319 O O . ARG B 1 41 ? -11.383 -15.914 -11.141 1 85.38 41 ARG B O 1
ATOM 1326 N N . SER B 1 42 ? -9.367 -16.812 -11 1 89.38 42 SER B N 1
ATOM 1327 C CA . SER B 1 42 ? -9.734 -18.016 -11.734 1 89.38 42 SER B CA 1
ATOM 1328 C C . SER B 1 42 ? -10.328 -19.078 -10.797 1 89.38 42 SER B C 1
ATOM 1330 O O . SER B 1 42 ? -10.523 -20.219 -11.195 1 89.38 42 SER B O 1
ATOM 1332 N N . GLY B 1 43 ? -10.484 -18.75 -9.539 1 89.12 43 GLY B N 1
ATOM 1333 C CA . GLY B 1 43 ? -11.125 -19.656 -8.594 1 89.12 43 GLY B CA 1
ATOM 1334 C C . GLY B 1 43 ? -10.156 -20.594 -7.91 1 89.12 43 GLY B C 1
ATOM 1335 O O . GLY B 1 43 ? -10.562 -21.594 -7.312 1 89.12 43 GLY B O 1
ATOM 1336 N N . GLU B 1 44 ? -8.953 -20.266 -8.016 1 91.69 44 GLU B N 1
ATOM 1337 C CA . GLU B 1 44 ? -7.922 -21.109 -7.414 1 91.69 44 GLU B CA 1
ATOM 1338 C C . GLU B 1 44 ? -7.422 -20.531 -6.098 1 91.69 44 GLU B C 1
ATOM 1340 O O . GLU B 1 44 ? -6.215 -20.484 -5.848 1 91.69 44 GLU B O 1
ATOM 1345 N N . GLY B 1 45 ? -8.273 -20.094 -5.266 1 89.12 45 GLY B N 1
ATOM 1346 C CA . GLY B 1 45 ? -7.949 -19.422 -4.02 1 89.12 45 GLY B CA 1
ATOM 1347 C C . GLY B 1 45 ? -7.031 -20.234 -3.123 1 89.12 45 GLY B C 1
ATOM 1348 O O . GLY B 1 45 ? -6.02 -19.719 -2.637 1 89.12 45 GLY B O 1
ATOM 1349 N N . VAL B 1 46 ? -7.297 -21.484 -2.906 1 91.12 46 VAL B N 1
ATOM 1350 C CA . VAL B 1 46 ? -6.496 -22.344 -2.047 1 91.12 46 VAL B CA 1
ATOM 1351 C C . VAL B 1 46 ? -5.133 -22.594 -2.689 1 91.12 46 VAL B C 1
ATOM 1353 O O . VAL B 1 46 ? -4.105 -22.547 -2.014 1 91.12 46 VAL B O 1
ATOM 1356 N N . ALA B 1 47 ? -5.16 -22.812 -3.939 1 94.56 47 ALA B N 1
ATOM 1357 C CA . ALA B 1 47 ? -3.918 -23.094 -4.656 1 94.56 47 ALA B CA 1
ATOM 1358 C C . ALA B 1 47 ? -2.99 -21.891 -4.641 1 94.56 47 ALA B C 1
ATOM 1360 O O . ALA B 1 47 ? -1.767 -22.031 -4.602 1 94.56 47 ALA B O 1
ATOM 1361 N N . VAL B 1 48 ? -3.551 -20.766 -4.656 1 95.5 48 VAL B N 1
ATOM 1362 C CA . VAL B 1 48 ? -2.762 -19.547 -4.664 1 95.5 48 VAL B CA 1
ATOM 1363 C C . VAL B 1 48 ? -1.992 -19.406 -3.352 1 95.5 48 VAL B C 1
ATOM 1365 O O . VAL B 1 48 ? -0.803 -19.078 -3.35 1 95.5 48 VAL B O 1
ATOM 1368 N N . LEU B 1 49 ? -2.639 -19.656 -2.23 1 96.38 49 LEU B N 1
ATOM 1369 C CA . LEU B 1 49 ? -1.986 -19.547 -0.931 1 96.38 49 LEU B CA 1
ATOM 1370 C C . LEU B 1 49 ? -0.874 -20.578 -0.793 1 96.38 49 LEU B C 1
ATOM 1372 O O . LEU B 1 49 ? 0.197 -20.281 -0.261 1 96.38 49 LEU B O 1
ATOM 1376 N N . GLN B 1 50 ? -1.134 -21.734 -1.295 1 96.75 50 GLN B N 1
ATOM 1377 C CA . GLN B 1 50 ? -0.112 -22.766 -1.261 1 96.75 50 GLN B CA 1
ATOM 1378 C C . GLN B 1 50 ? 1.116 -22.359 -2.07 1 96.75 50 GLN B C 1
ATOM 1380 O O . GLN B 1 50 ? 2.25 -22.547 -1.624 1 96.75 50 GLN B O 1
ATOM 1385 N N . ARG B 1 51 ? 0.891 -21.859 -3.217 1 96.19 51 ARG B N 1
ATOM 1386 C CA . ARG B 1 51 ? 1.982 -21.406 -4.07 1 96.19 51 ARG B CA 1
ATOM 1387 C C . ARG B 1 51 ? 2.814 -20.344 -3.369 1 96.19 51 ARG B C 1
ATOM 1389 O O . ARG B 1 51 ? 4.047 -20.359 -3.432 1 96.19 51 ARG B O 1
ATOM 1396 N N . LEU B 1 52 ? 2.18 -19.438 -2.777 1 98.31 52 LEU B N 1
ATOM 1397 C CA . LEU B 1 52 ? 2.873 -18.359 -2.082 1 98.31 52 LEU B CA 1
ATOM 1398 C C . LEU B 1 52 ? 3.609 -18.891 -0.855 1 98.31 52 LEU B C 1
ATOM 1400 O O . LEU B 1 52 ? 4.711 -18.422 -0.545 1 98.31 52 LEU B O 1
ATOM 1404 N N . GLU B 1 53 ? 3.012 -19.812 -0.202 1 98.06 53 GLU B N 1
ATOM 1405 C CA . GLU B 1 53 ? 3.68 -20.438 0.935 1 98.06 53 GLU B CA 1
ATOM 1406 C C . GLU B 1 53 ? 4.941 -21.172 0.496 1 98.06 53 GLU B C 1
ATOM 1408 O O . GLU B 1 53 ? 5.949 -21.156 1.204 1 98.06 53 GLU B O 1
ATOM 1413 N N . ASP B 1 54 ? 4.871 -21.781 -0.637 1 97.62 54 ASP B N 1
ATOM 1414 C CA . ASP B 1 54 ? 6.059 -22.406 -1.197 1 97.62 54 ASP B CA 1
ATOM 1415 C C . ASP B 1 54 ? 7.148 -21.391 -1.485 1 97.62 54 ASP B C 1
ATOM 1417 O O . ASP B 1 54 ? 8.32 -21.609 -1.176 1 97.62 54 ASP B O 1
ATOM 1421 N N . ALA B 1 55 ? 6.785 -20.312 -2.121 1 98.25 55 ALA B N 1
ATOM 1422 C CA . ALA B 1 55 ? 7.73 -19.234 -2.398 1 98.25 55 ALA B CA 1
ATOM 1423 C C . ALA B 1 55 ? 8.336 -18.688 -1.107 1 98.25 55 ALA B C 1
ATOM 1425 O O . ALA B 1 55 ? 9.539 -18.422 -1.047 1 98.25 55 ALA B O 1
ATOM 1426 N N . LEU B 1 56 ? 7.5 -18.562 -0.084 1 98.56 56 LEU B N 1
ATOM 1427 C CA . LEU B 1 56 ? 7.969 -18.094 1.216 1 98.56 56 LEU B CA 1
ATOM 1428 C C . LEU B 1 56 ? 9 -19.062 1.801 1 98.56 56 LEU B C 1
ATOM 1430 O O . LEU B 1 56 ? 10.031 -18.625 2.324 1 98.56 56 LEU B O 1
ATOM 1434 N N . ALA B 1 57 ? 8.734 -20.281 1.679 1 98.25 57 ALA B N 1
ATOM 1435 C CA . ALA B 1 57 ? 9.648 -21.297 2.182 1 98.25 57 ALA B CA 1
ATOM 1436 C C . ALA B 1 57 ? 11.008 -21.203 1.495 1 98.25 57 ALA B C 1
ATOM 1438 O O . ALA B 1 57 ? 12.047 -21.344 2.143 1 98.25 57 ALA B O 1
ATOM 1439 N N . VAL B 1 58 ? 11.016 -21.016 0.245 1 97.12 58 VAL B N 1
ATOM 1440 C CA . VAL B 1 58 ? 12.25 -20.875 -0.519 1 97.12 58 VAL B CA 1
ATOM 1441 C C . VAL B 1 58 ? 13.031 -19.656 -0.014 1 97.12 58 VAL B C 1
ATOM 1443 O O . VAL B 1 58 ? 14.234 -19.75 0.24 1 97.12 58 VAL B O 1
ATOM 1446 N N . ALA B 1 59 ? 12.328 -18.531 0.087 1 98.31 59 ALA B N 1
ATOM 1447 C CA . ALA B 1 59 ? 12.977 -17.312 0.555 1 98.31 59 ALA B CA 1
ATOM 1448 C C . ALA B 1 59 ? 13.586 -17.5 1.939 1 98.31 59 ALA B C 1
ATOM 1450 O O . ALA B 1 59 ? 14.703 -17.062 2.199 1 98.31 59 ALA B O 1
ATOM 1451 N N . GLU B 1 60 ? 12.828 -18.172 2.789 1 97.94 60 GLU B N 1
ATOM 1452 C CA . GLU B 1 60 ? 13.289 -18.391 4.156 1 97.94 60 GLU B CA 1
ATOM 1453 C C . GLU B 1 60 ? 14.469 -19.359 4.191 1 97.94 60 GLU B C 1
ATOM 1455 O O . GLU B 1 60 ? 15.422 -19.172 4.949 1 97.94 60 GLU B O 1
ATOM 1460 N N . ALA B 1 61 ? 14.406 -20.375 3.398 1 97.38 61 ALA B N 1
ATOM 1461 C CA . ALA B 1 61 ? 15.477 -21.359 3.34 1 97.38 61 ALA B CA 1
ATOM 1462 C C . ALA B 1 61 ? 16.781 -20.734 2.875 1 97.38 61 ALA B C 1
ATOM 1464 O O . ALA B 1 61 ? 17.875 -21.125 3.316 1 97.38 61 ALA B O 1
ATOM 1465 N N . GLU B 1 62 ? 16.672 -19.828 2.062 1 97.38 62 GLU B N 1
ATOM 1466 C CA . GLU B 1 62 ? 17.859 -19.156 1.515 1 97.38 62 GLU B CA 1
ATOM 1467 C C . GLU B 1 62 ? 18.203 -17.906 2.316 1 97.38 62 GLU B C 1
ATOM 1469 O O . GLU B 1 62 ? 19.078 -17.141 1.921 1 97.38 62 GLU B O 1
ATOM 1474 N N . TYR B 1 63 ? 17.547 -17.625 3.375 1 97.31 63 TYR B N 1
ATOM 1475 C CA . TYR B 1 63 ? 17.766 -16.516 4.301 1 97.31 63 TYR B CA 1
ATOM 1476 C C . TYR B 1 63 ? 17.641 -15.172 3.592 1 97.31 63 TYR B C 1
ATOM 1478 O O . TYR B 1 63 ? 18.406 -14.242 3.865 1 97.31 63 TYR B O 1
ATOM 1486 N N . LEU B 1 64 ? 16.766 -15.18 2.623 1 97.69 64 LEU B N 1
ATOM 1487 C CA . LEU B 1 64 ? 16.453 -13.945 1.921 1 97.69 64 LEU B CA 1
ATOM 1488 C C . LEU B 1 64 ? 15.367 -13.164 2.65 1 97.69 64 LEU B C 1
ATOM 1490 O O . LEU B 1 64 ? 14.188 -13.281 2.316 1 97.69 64 LEU B O 1
ATOM 1494 N N . VAL B 1 65 ? 15.711 -12.297 3.502 1 97.06 65 VAL B N 1
ATOM 1495 C CA . VAL B 1 65 ? 14.82 -11.664 4.473 1 97.06 65 VAL B CA 1
ATOM 1496 C C . VAL B 1 65 ? 13.867 -10.711 3.752 1 97.06 65 VAL B C 1
ATOM 1498 O O . VAL B 1 65 ? 12.664 -10.711 4.027 1 97.06 65 VAL B O 1
ATOM 1501 N N . LYS B 1 66 ? 14.422 -9.938 2.898 1 96.81 66 LYS B N 1
ATOM 1502 C CA . LYS B 1 66 ? 13.594 -8.992 2.164 1 96.81 66 LYS B CA 1
ATOM 1503 C C . LYS B 1 66 ? 12.555 -9.711 1.308 1 96.81 66 LYS B C 1
ATOM 1505 O O . LYS B 1 66 ? 11.383 -9.336 1.29 1 96.81 66 LYS B O 1
ATOM 1510 N N . GLU B 1 67 ? 12.969 -10.719 0.622 1 97.75 67 GLU B N 1
ATOM 1511 C CA . GLU B 1 67 ? 12.07 -11.492 -0.236 1 97.75 67 GLU B CA 1
ATOM 1512 C C . GLU B 1 67 ? 11.008 -12.219 0.585 1 97.75 67 GLU B C 1
ATOM 1514 O O . GLU B 1 67 ? 9.867 -12.352 0.15 1 97.75 67 GLU B O 1
ATOM 1519 N N . ALA B 1 68 ? 11.375 -12.695 1.696 1 98.25 68 ALA B N 1
ATOM 1520 C CA . ALA B 1 68 ? 10.406 -13.344 2.578 1 98.25 68 ALA B CA 1
ATOM 1521 C C . ALA B 1 68 ? 9.32 -12.359 3.008 1 98.25 68 ALA B C 1
ATOM 1523 O O . ALA B 1 68 ? 8.133 -12.688 2.998 1 98.25 68 ALA B O 1
ATOM 1524 N N . ARG B 1 69 ? 9.711 -11.156 3.361 1 97.94 69 ARG B N 1
ATOM 1525 C CA . ARG B 1 69 ? 8.758 -10.117 3.719 1 97.94 69 ARG B CA 1
ATOM 1526 C C . ARG B 1 69 ? 7.855 -9.773 2.539 1 97.94 69 ARG B C 1
ATOM 1528 O O . ARG B 1 69 ? 6.648 -9.57 2.707 1 97.94 69 ARG B O 1
ATOM 1535 N N . ASP B 1 70 ? 8.469 -9.742 1.365 1 97.94 70 ASP B N 1
ATOM 1536 C CA . ASP B 1 70 ? 7.715 -9.453 0.151 1 97.94 70 ASP B CA 1
ATOM 1537 C C . ASP B 1 70 ? 6.613 -10.492 -0.064 1 97.94 70 ASP B C 1
ATOM 1539 O O . ASP B 1 70 ? 5.473 -10.141 -0.367 1 97.94 70 ASP B O 1
ATOM 1543 N N . VAL B 1 71 ? 6.938 -11.703 0.107 1 98.5 71 VAL B N 1
ATOM 1544 C CA . VAL B 1 71 ? 5.969 -12.773 -0.109 1 98.5 71 VAL B CA 1
ATOM 1545 C C . VAL B 1 71 ? 4.871 -12.695 0.949 1 98.5 71 VAL B C 1
ATOM 1547 O O . VAL B 1 71 ? 3.689 -12.875 0.641 1 98.5 71 VAL B O 1
ATOM 1550 N N . ARG B 1 72 ? 5.238 -12.414 2.188 1 98.5 72 ARG B N 1
ATOM 1551 C CA . ARG B 1 72 ? 4.238 -12.281 3.244 1 98.5 72 ARG B CA 1
ATOM 1552 C C . ARG B 1 72 ? 3.289 -11.125 2.959 1 98.5 72 ARG B C 1
ATOM 1554 O O . ARG B 1 72 ? 2.096 -11.203 3.26 1 98.5 72 ARG B O 1
ATOM 1561 N N . LEU B 1 73 ? 3.812 -10.109 2.422 1 98.44 73 LEU B N 1
ATOM 1562 C CA . LEU B 1 73 ? 2.967 -8.984 2.035 1 98.44 73 LEU B CA 1
ATOM 1563 C C . LEU B 1 73 ? 1.975 -9.398 0.953 1 98.44 73 LEU B C 1
ATOM 1565 O O . LEU B 1 73 ? 0.801 -9.023 1.005 1 98.44 73 LEU B O 1
ATOM 1569 N N . ILE B 1 74 ? 2.424 -10.156 -0.002 1 98.12 74 ILE B N 1
ATOM 1570 C CA . ILE B 1 74 ? 1.543 -10.641 -1.057 1 98.12 74 ILE B CA 1
ATOM 1571 C C . ILE B 1 74 ? 0.458 -11.531 -0.451 1 98.12 74 ILE B C 1
ATOM 1573 O O . ILE B 1 74 ? -0.716 -11.422 -0.813 1 98.12 74 ILE B O 1
ATOM 1577 N N . ILE B 1 75 ? 0.825 -12.383 0.463 1 98 75 ILE B N 1
ATOM 1578 C CA . ILE B 1 75 ? -0.138 -13.25 1.128 1 98 75 ILE B CA 1
ATOM 1579 C C . ILE B 1 75 ? -1.204 -12.406 1.821 1 98 75 ILE B C 1
ATOM 1581 O O . ILE B 1 75 ? -2.396 -12.711 1.738 1 98 75 ILE B O 1
ATOM 1585 N N . ALA B 1 76 ? -0.764 -11.352 2.482 1 97.94 76 ALA B N 1
ATOM 1586 C CA . ALA B 1 76 ? -1.713 -10.453 3.133 1 97.94 76 ALA B CA 1
ATOM 1587 C C . ALA B 1 76 ? -2.678 -9.852 2.117 1 97.94 76 ALA B C 1
ATOM 1589 O O . ALA B 1 76 ? -3.877 -9.734 2.381 1 97.94 76 ALA B O 1
ATOM 1590 N N . GLN B 1 77 ? -2.189 -9.461 0.977 1 96.69 77 GLN B N 1
ATOM 1591 C CA . GLN B 1 77 ? -3.031 -8.898 -0.077 1 96.69 77 GLN B CA 1
ATOM 1592 C C . GLN B 1 77 ? -4.059 -9.922 -0.559 1 96.69 77 GLN B C 1
ATOM 1594 O O . GLN B 1 77 ? -5.203 -9.562 -0.854 1 96.69 77 GLN B O 1
ATOM 1599 N N . ILE B 1 78 ? -3.656 -11.172 -0.669 1 96.19 78 ILE B N 1
ATOM 1600 C CA . ILE B 1 78 ? -4.57 -12.219 -1.102 1 96.19 78 ILE B CA 1
ATOM 1601 C C . ILE B 1 78 ? -5.645 -12.438 -0.04 1 96.19 78 ILE B C 1
ATOM 1603 O O . ILE B 1 78 ? -6.805 -12.711 -0.366 1 96.19 78 ILE B O 1
ATOM 1607 N N . HIS B 1 79 ? -5.32 -12.281 1.226 1 96.06 79 HIS B N 1
ATOM 1608 C CA . HIS B 1 79 ? -6.312 -12.352 2.293 1 96.06 79 HIS B CA 1
ATOM 1609 C C . HIS B 1 79 ? -7.391 -11.289 2.119 1 96.06 79 HIS B C 1
ATOM 1611 O O . HIS B 1 79 ? -8.57 -11.539 2.383 1 96.06 79 HIS B O 1
ATOM 1617 N N . ILE B 1 80 ? -6.98 -10.094 1.652 1 94.94 80 ILE B N 1
ATOM 1618 C CA . ILE B 1 80 ? -7.969 -9.055 1.368 1 94.94 80 ILE B CA 1
ATOM 1619 C C . ILE B 1 80 ? -8.914 -9.523 0.264 1 94.94 80 ILE B C 1
ATOM 1621 O O . ILE B 1 80 ? -10.133 -9.406 0.39 1 94.94 80 ILE B O 1
ATOM 1625 N N . LEU B 1 81 ? -8.344 -10.07 -0.762 1 92 81 LEU B N 1
ATOM 1626 C CA . LEU B 1 81 ? -9.117 -10.547 -1.904 1 92 81 LEU B CA 1
ATOM 1627 C C . LEU B 1 81 ? -10.109 -11.625 -1.479 1 92 81 LEU B C 1
ATOM 1629 O O . LEU B 1 81 ? -11.219 -11.695 -2.01 1 92 81 LEU B O 1
ATOM 1633 N N . GLN B 1 82 ? -9.734 -12.375 -0.547 1 92.88 82 GLN B N 1
ATOM 1634 C CA . GLN B 1 82 ? -10.555 -13.484 -0.072 1 92.88 82 GLN B CA 1
ATOM 1635 C C . GLN B 1 82 ? -11.445 -13.047 1.083 1 92.88 82 GLN B C 1
ATOM 1637 O O . GLN B 1 82 ? -12.062 -13.891 1.748 1 92.88 82 GLN B O 1
ATOM 1642 N N . LYS B 1 83 ? -11.398 -11.828 1.472 1 91.69 83 LYS B N 1
ATOM 1643 C CA . LYS B 1 83 ? -12.266 -11.18 2.447 1 91.69 83 LYS B CA 1
ATOM 1644 C C . LYS B 1 83 ? -11.898 -11.586 3.871 1 91.69 83 LYS B C 1
ATOM 1646 O O . LYS B 1 83 ? -12.734 -11.539 4.773 1 91.69 83 LYS B O 1
ATOM 1651 N N . ASN B 1 84 ? -10.75 -12.086 3.979 1 94.62 84 ASN B N 1
ATOM 1652 C CA . ASN B 1 84 ? -10.18 -12.312 5.305 1 94.62 84 ASN B CA 1
ATOM 1653 C C . ASN B 1 84 ? -9.469 -11.062 5.828 1 94.62 84 ASN B C 1
ATOM 1655 O O . ASN B 1 84 ? -8.258 -11.078 6.031 1 94.62 84 ASN B O 1
ATOM 1659 N N . ILE B 1 85 ? -10.195 -10.078 6.18 1 95.94 85 ILE B N 1
ATOM 1660 C CA . ILE B 1 85 ? -9.695 -8.734 6.445 1 95.94 85 ILE B CA 1
ATOM 1661 C C . ILE B 1 85 ? -8.898 -8.727 7.746 1 95.94 85 ILE B C 1
ATOM 1663 O O . ILE B 1 85 ? -7.809 -8.148 7.809 1 95.94 85 ILE B O 1
ATOM 1667 N N . ASP B 1 86 ? -9.359 -9.367 8.75 1 97.06 86 ASP B N 1
ATOM 1668 C CA . ASP B 1 86 ? -8.672 -9.375 10.039 1 97.06 86 ASP B CA 1
ATOM 1669 C C . ASP B 1 86 ? -7.297 -10.031 9.93 1 97.06 86 ASP B C 1
ATOM 1671 O O . ASP B 1 86 ? -6.32 -9.539 10.5 1 97.06 86 ASP B O 1
ATOM 1675 N N . GLU B 1 87 ? -7.25 -11.094 9.211 1 97.5 87 GLU B N 1
ATOM 1676 C CA . GLU B 1 87 ? -5.977 -11.773 9 1 97.5 87 GLU B CA 1
ATOM 1677 C C . GLU B 1 87 ? -5 -10.883 8.234 1 97.5 87 GLU B C 1
ATOM 1679 O O . GLU B 1 87 ? -3.807 -10.852 8.539 1 97.5 87 GLU B O 1
ATOM 1684 N N . ALA B 1 88 ? -5.477 -10.227 7.242 1 97.88 88 ALA B N 1
ATOM 1685 C CA . ALA B 1 88 ? -4.641 -9.312 6.461 1 97.88 88 ALA B CA 1
ATOM 1686 C C . ALA B 1 88 ? -4.094 -8.188 7.34 1 97.88 88 ALA B C 1
ATOM 1688 O O . ALA B 1 88 ? -2.898 -7.883 7.289 1 97.88 88 ALA B O 1
ATOM 1689 N N . LEU B 1 89 ? -4.961 -7.621 8.195 1 97.88 89 LEU B N 1
ATOM 1690 C CA . LEU B 1 89 ? -4.562 -6.52 9.062 1 97.88 89 LEU B CA 1
ATOM 1691 C C . LEU B 1 89 ? -3.514 -6.98 10.07 1 97.88 89 LEU B C 1
ATOM 1693 O O . LEU B 1 89 ? -2.572 -6.242 10.375 1 97.88 89 LEU B O 1
ATOM 1697 N N . LYS B 1 90 ? -3.645 -8.164 10.586 1 98.25 90 LYS B N 1
ATOM 1698 C CA . LYS B 1 90 ? -2.645 -8.734 11.484 1 98.25 90 LYS B CA 1
ATOM 1699 C C . LYS B 1 90 ? -1.299 -8.891 10.781 1 98.25 90 LYS B C 1
ATOM 1701 O O . LYS B 1 90 ? -0.253 -8.578 11.352 1 98.25 90 LYS B O 1
ATOM 1706 N N . SER B 1 91 ? -1.342 -9.352 9.602 1 98.31 91 SER B N 1
ATOM 1707 C CA . SER B 1 91 ? -0.126 -9.516 8.805 1 98.31 91 SER B CA 1
ATOM 1708 C C . SER B 1 91 ? 0.553 -8.172 8.555 1 98.31 91 SER B C 1
ATOM 1710 O O . SER B 1 91 ? 1.773 -8.055 8.68 1 98.31 91 SER B O 1
ATOM 1712 N N . TYR B 1 92 ? -0.213 -7.164 8.164 1 98.06 92 TYR B N 1
ATOM 1713 C CA . TYR B 1 92 ? 0.342 -5.836 7.934 1 98.06 92 TYR B CA 1
ATOM 1714 C C . TYR B 1 92 ? 1.036 -5.309 9.188 1 98.06 92 TYR B C 1
ATOM 1716 O O . TYR B 1 92 ? 2.115 -4.719 9.102 1 98.06 92 TYR B O 1
ATOM 1724 N N . GLU B 1 93 ? 0.383 -5.516 10.312 1 97.75 93 GLU B N 1
ATOM 1725 C CA . GLU B 1 93 ? 0.95 -5.059 11.578 1 97.75 93 GLU B CA 1
ATOM 1726 C C . GLU B 1 93 ? 2.303 -5.711 11.844 1 97.75 93 GLU B C 1
ATOM 1728 O O . GLU B 1 93 ? 3.268 -5.027 12.195 1 97.75 93 GLU B O 1
ATOM 1733 N N . GLN B 1 94 ? 2.346 -6.973 11.68 1 98 94 GLN B N 1
ATOM 1734 C CA . GLN B 1 94 ? 3.586 -7.711 11.898 1 98 94 GLN B CA 1
ATOM 1735 C C . GLN B 1 94 ? 4.672 -7.258 10.922 1 98 94 GLN B C 1
ATOM 1737 O O . GLN B 1 94 ? 5.82 -7.055 11.32 1 98 94 GLN B O 1
ATOM 1742 N N . LEU B 1 95 ? 4.348 -7.098 9.672 1 98.38 95 LEU B N 1
ATOM 1743 C CA . LEU B 1 95 ? 5.297 -6.691 8.641 1 98.38 95 LEU B CA 1
ATOM 1744 C C . LEU B 1 95 ? 5.832 -5.289 8.922 1 98.38 95 LEU B C 1
ATOM 1746 O O . LEU B 1 95 ? 7.016 -5.02 8.703 1 98.38 95 LEU B O 1
ATOM 1750 N N . THR B 1 96 ? 4.93 -4.387 9.391 1 97.12 96 THR B N 1
ATOM 1751 C CA . THR B 1 96 ? 5.328 -3.025 9.727 1 97.12 96 THR B CA 1
ATOM 1752 C C . THR B 1 96 ? 6.32 -3.02 10.883 1 97.12 96 THR B C 1
ATOM 1754 O O . THR B 1 96 ? 7.305 -2.277 10.859 1 97.12 96 THR B O 1
ATOM 1757 N N . LYS B 1 97 ? 6.078 -3.838 11.852 1 96.5 97 LYS B N 1
ATOM 1758 C CA . LYS B 1 97 ? 6.973 -3.947 13 1 96.5 97 LYS B CA 1
ATOM 1759 C C . LYS B 1 97 ? 8.336 -4.496 12.586 1 96.5 97 LYS B C 1
ATOM 1761 O O . LYS B 1 97 ? 9.367 -4.051 13.094 1 96.5 97 LYS B O 1
ATOM 1766 N N . GLU B 1 98 ? 8.359 -5.406 11.68 1 96.5 98 GLU B N 1
ATOM 1767 C CA . GLU B 1 98 ? 9.586 -6.059 11.227 1 96.5 98 GLU B CA 1
ATOM 1768 C C . GLU B 1 98 ? 10.484 -5.09 10.469 1 96.5 98 GLU B C 1
ATOM 1770 O O . GLU B 1 98 ? 11.711 -5.148 10.578 1 96.5 98 GLU B O 1
ATOM 1775 N N . ASP B 1 99 ? 9.891 -4.27 9.656 1 96.5 99 ASP B N 1
ATOM 1776 C CA . ASP B 1 99 ? 10.641 -3.268 8.898 1 96.5 99 ASP B CA 1
ATOM 1777 C C . ASP B 1 99 ? 9.852 -1.959 8.797 1 96.5 99 ASP B C 1
ATOM 1779 O O . ASP B 1 99 ? 9.148 -1.725 7.816 1 96.5 99 ASP B O 1
ATOM 1783 N N . PRO B 1 100 ? 10.102 -1.073 9.734 1 93.12 100 PRO B N 1
ATOM 1784 C CA . PRO B 1 100 ? 9.344 0.181 9.766 1 93.12 100 PRO B CA 1
ATOM 1785 C C . PRO B 1 100 ? 9.664 1.088 8.578 1 93.12 100 PRO B C 1
ATOM 1787 O O . PRO B 1 100 ? 8.945 2.053 8.32 1 93.12 100 PRO B O 1
ATOM 1790 N N . LYS B 1 101 ? 10.711 0.791 7.848 1 92.19 101 LYS B N 1
ATOM 1791 C CA . LYS B 1 101 ? 11.094 1.638 6.723 1 92.19 101 LYS B CA 1
ATOM 1792 C C . LYS B 1 101 ? 10.359 1.223 5.449 1 92.19 101 LYS B C 1
ATOM 1794 O O . LYS B 1 101 ? 10.359 1.957 4.457 1 92.19 101 LYS B O 1
ATOM 1799 N N . ASP B 1 102 ? 9.844 0.046 5.469 1 95.25 102 ASP B N 1
ATOM 1800 C CA . ASP B 1 102 ? 8.961 -0.381 4.387 1 95.25 102 ASP B CA 1
ATOM 1801 C C . ASP B 1 102 ? 7.535 0.102 4.621 1 95.25 102 ASP B C 1
ATOM 1803 O O . ASP B 1 102 ? 6.82 -0.444 5.461 1 95.25 102 ASP B O 1
ATOM 1807 N N . PHE B 1 103 ? 7.121 1.022 3.852 1 94.31 103 PHE B N 1
ATOM 1808 C CA . PHE B 1 103 ? 5.836 1.659 4.129 1 94.31 103 PHE B CA 1
ATOM 1809 C C . PHE B 1 103 ? 4.703 0.908 3.441 1 94.31 103 PHE B C 1
ATOM 1811 O O . PHE B 1 103 ? 3.527 1.219 3.652 1 94.31 103 PHE B O 1
ATOM 1818 N N . ARG B 1 104 ? 5.039 -0.096 2.672 1 97 104 ARG B N 1
ATOM 1819 C CA . ARG B 1 104 ? 3.998 -0.785 1.916 1 97 104 ARG B CA 1
ATOM 1820 C C . ARG B 1 104 ? 2.957 -1.395 2.848 1 97 104 ARG B C 1
ATOM 1822 O O . ARG B 1 104 ? 1.766 -1.098 2.734 1 97 104 ARG B O 1
ATOM 1829 N N . PRO B 1 105 ? 3.35 -2.189 3.768 1 97.56 105 PRO B N 1
ATOM 1830 C CA . PRO B 1 105 ? 2.312 -2.742 4.645 1 97.56 105 PRO B CA 1
ATOM 1831 C C . PRO B 1 105 ? 1.59 -1.668 5.453 1 97.56 105 PRO B C 1
ATOM 1833 O O . PRO B 1 105 ? 0.394 -1.797 5.727 1 97.56 105 PRO B O 1
ATOM 1836 N N . TYR B 1 106 ? 2.297 -0.698 5.852 1 95.12 106 TYR B N 1
ATOM 1837 C CA . TYR B 1 106 ? 1.71 0.387 6.629 1 95.12 106 TYR B CA 1
ATOM 1838 C C . TYR B 1 106 ? 0.609 1.088 5.844 1 95.12 106 TYR B C 1
ATOM 1840 O O . TYR B 1 106 ? -0.496 1.287 6.352 1 95.12 106 TYR B O 1
ATOM 1848 N N . LEU B 1 107 ? 0.876 1.408 4.637 1 96.44 107 LEU B N 1
ATOM 1849 C CA . LEU B 1 107 ? -0.088 2.084 3.775 1 96.44 107 LEU B CA 1
ATOM 1850 C C . LEU B 1 107 ? -1.288 1.187 3.492 1 96.44 107 LEU B C 1
ATOM 1852 O O . LEU B 1 107 ? -2.434 1.643 3.527 1 96.44 107 LEU B O 1
ATOM 1856 N N . CYS B 1 108 ? -1.062 -0.049 3.229 1 96.81 108 CYS B N 1
ATOM 1857 C CA . CYS B 1 108 ? -2.141 -0.995 2.965 1 96.81 108 CYS B CA 1
ATOM 1858 C C . CYS B 1 108 ? -3.02 -1.177 4.195 1 96.81 108 CYS B C 1
ATOM 1860 O O . CYS B 1 108 ? -4.242 -1.265 4.086 1 96.81 108 CYS B O 1
ATOM 1862 N N . SER B 1 109 ? -2.344 -1.235 5.355 1 96.56 109 SER B N 1
ATOM 1863 C CA . SER B 1 109 ? -3.076 -1.356 6.609 1 96.56 109 SER B CA 1
ATOM 1864 C C . SER B 1 109 ? -4.004 -0.165 6.824 1 96.56 109 SER B C 1
ATOM 1866 O O . SER B 1 109 ? -5.18 -0.339 7.16 1 96.56 109 SER B O 1
ATOM 1868 N N . GLU B 1 110 ? -3.484 0.966 6.641 1 93.19 110 GLU B N 1
ATOM 1869 C CA . GLU B 1 110 ? -4.277 2.178 6.82 1 93.19 110 GLU B CA 1
ATOM 1870 C C . GLU B 1 110 ? -5.441 2.227 5.836 1 93.19 110 GLU B C 1
ATOM 1872 O O . GLU B 1 110 ? -6.574 2.539 6.219 1 93.19 110 GLU B O 1
ATOM 1877 N N . THR B 1 111 ? -5.184 1.932 4.566 1 95.06 111 THR B N 1
ATOM 1878 C CA . THR B 1 111 ? -6.223 1.913 3.543 1 95.06 111 THR B CA 1
ATOM 1879 C C . THR B 1 111 ? -7.316 0.91 3.9 1 95.06 111 THR B C 1
ATOM 1881 O O . THR B 1 111 ? -8.5 1.232 3.842 1 95.06 111 THR B O 1
ATOM 1884 N N . THR B 1 112 ? -6.93 -0.262 4.289 1 95.75 112 THR B N 1
ATOM 1885 C CA . THR B 1 112 ? -7.859 -1.312 4.68 1 95.75 112 THR B CA 1
ATOM 1886 C C . THR B 1 112 ? -8.695 -0.873 5.879 1 95.75 112 THR B C 1
ATOM 1888 O O . THR B 1 112 ? -9.914 -1.058 5.895 1 95.75 112 THR B O 1
ATOM 1891 N N . SER B 1 113 ? -8.031 -0.263 6.844 1 93.5 113 SER B N 1
ATOM 1892 C CA . SER B 1 113 ? -8.719 0.192 8.047 1 93.5 113 SER B CA 1
ATOM 1893 C C . SER B 1 113 ? -9.75 1.271 7.723 1 93.5 113 SER B C 1
ATOM 1895 O O . SER B 1 113 ? -10.844 1.278 8.281 1 93.5 113 SER B O 1
ATOM 1897 N N . ILE B 1 114 ? -9.453 2.141 6.867 1 90.31 114 ILE B N 1
ATOM 1898 C CA . ILE B 1 114 ? -10.359 3.211 6.465 1 90.31 114 ILE B CA 1
ATOM 1899 C C . ILE B 1 114 ? -11.578 2.619 5.77 1 90.31 114 ILE B C 1
ATOM 1901 O O . ILE B 1 114 ? -12.719 2.982 6.086 1 90.31 114 ILE B O 1
ATOM 1905 N N . PHE B 1 115 ? -11.344 1.672 4.938 1 90.56 115 PHE B N 1
ATOM 1906 C CA . PHE B 1 115 ? -12.453 1.05 4.219 1 90.56 115 PHE B CA 1
ATOM 1907 C C . PHE B 1 115 ? -13.328 0.238 5.164 1 90.56 115 PHE B C 1
ATOM 1909 O O . PHE B 1 115 ? -14.547 0.196 5.004 1 90.56 115 PHE B O 1
ATOM 1916 N N . ARG B 1 116 ? -12.664 -0.372 6.062 1 88.62 116 ARG B N 1
ATOM 1917 C CA . ARG B 1 116 ? -13.43 -1.1 7.07 1 88.62 116 ARG B CA 1
ATOM 1918 C C . ARG B 1 116 ? -14.352 -0.161 7.836 1 88.62 116 ARG B C 1
ATOM 1920 O O . ARG B 1 116 ? -15.5 -0.509 8.125 1 88.62 116 ARG B O 1
ATOM 1927 N N . MET B 1 117 ? -13.859 0.994 8.133 1 87.06 117 MET B N 1
ATOM 1928 C CA . MET B 1 117 ? -14.656 1.993 8.852 1 87.06 117 MET B CA 1
ATOM 1929 C C . MET B 1 117 ? -15.797 2.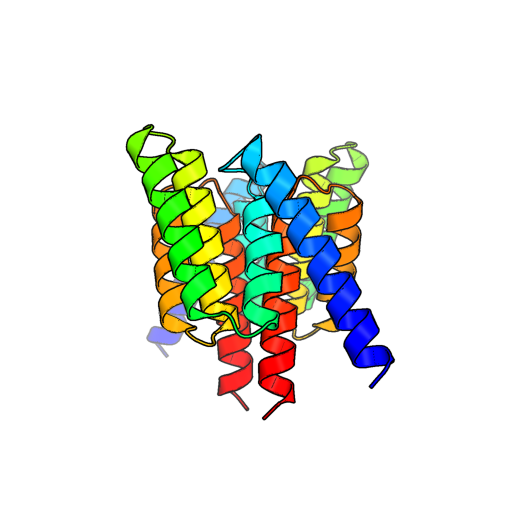502 7.98 1 87.06 117 MET B C 1
ATOM 1931 O O . MET B 1 117 ? -16.906 2.705 8.469 1 87.06 117 MET B O 1
ATOM 1935 N N . ILE B 1 118 ? -15.547 2.656 6.746 1 81.88 118 ILE B N 1
ATOM 1936 C CA . ILE B 1 118 ? -16.547 3.154 5.809 1 81.88 118 ILE B CA 1
ATOM 1937 C C . ILE B 1 118 ? -17.656 2.125 5.648 1 81.88 118 ILE B C 1
ATOM 1939 O O . ILE B 1 118 ? -18.844 2.48 5.605 1 81.88 118 ILE B O 1
ATOM 1943 N N . VAL B 1 119 ? -17.297 0.915 5.57 1 80.06 119 VAL B N 1
ATOM 1944 C CA . VAL B 1 119 ? -18.266 -0.149 5.367 1 80.06 119 VAL B CA 1
ATOM 1945 C C . VAL B 1 119 ? -19.094 -0.339 6.637 1 80.06 119 VAL B C 1
ATOM 1947 O O . VAL B 1 119 ? -20.312 -0.559 6.57 1 80.06 119 VAL B O 1
ATOM 1950 N N . ASN B 1 120 ? -18.469 -0.25 7.793 1 79.56 120 ASN B N 1
ATOM 1951 C CA . ASN B 1 120 ? -19.188 -0.428 9.055 1 79.56 120 ASN B CA 1
ATOM 1952 C C . ASN B 1 120 ? -20.078 0.772 9.367 1 79.56 120 ASN B C 1
ATOM 1954 O O . ASN B 1 120 ? -21.047 0.649 10.102 1 79.56 120 ASN B O 1
ATOM 1958 N N . HIS B 1 121 ? -19.703 2.025 9.125 1 63.53 121 HIS B N 1
ATOM 1959 C CA . HIS B 1 121 ? -20.531 3.186 9.414 1 63.53 121 HIS B CA 1
ATOM 1960 C C . HIS B 1 121 ? -21.641 3.34 8.375 1 63.53 121 HIS B C 1
ATOM 1962 O O . HIS B 1 121 ? -22.453 4.27 8.453 1 63.53 121 HIS B O 1
ATOM 1968 N N . LYS B 1 122 ? -21.938 2.389 7.461 1 44.66 122 LYS B N 1
ATOM 1969 C CA . LYS B 1 122 ? -23.219 2.385 6.785 1 44.66 122 LYS B CA 1
ATOM 1970 C C . LYS B 1 122 ? -24.266 1.597 7.582 1 44.66 122 LYS B C 1
ATOM 1972 O O . LYS B 1 122 ? -23.922 0.595 8.219 1 44.66 122 LYS B O 1
#